Protein AF-A0A953TYD4-F1 (afdb_monomer)

Foldseek 3Di:
DDFDDFPQEDLVQFAALLVLLLLLVVQADADPQAHSLLLSLLLCQPHNRGQAWDPDDPAIQGGSNRNRLQDPVCQVVQVVVQAGSPPPPPPDPGHHDDRCVRSVDNSNRSNSLNSLLVCCCPVVVDGSLRSVCVSQVHDPSSQLVVLSVVLSVQCVVCLLVLPLVSNLVSSQSSNPRGPTDDDPDCVRRVVSSCRHRNSDPVSSVSSD

Secondary structure (DSSP, 8-state):
------TT--GGGB--HHHHHHHHHHH----SSS-HHHHHHHHHHHHSSB--B---TTTTEETTTTEETT-GGGHHHHHHTT-B--TT-TT-SSPBP-HHHHHT-HHHHHHHHHHHHHIIIIIS---HHHHHHHHHTSGGGGGGHHHHHHHHHHHHHHTTS--HHHHHHHHHHHHTTSSS-----TTTSHHHHHHHS---HHHHGGG-

Sequence (208 aa):
MVYPKPYLWEENKALSFFEIYRKICGHYSVNPFISREMIALIFFEETGFSNVRQNRGTGPAVGFGQMEIYNHDKIPFFEWLGFNSNRWDRKSPLRLITPEQITNDNDLSVKITCKYFDWLLGVKGKSTMGALEAQTGGGANRTIIPCWLNAERELKSVIRSGDRMKLIRALNMARSGGPHPNPIKYEWYQAYWEFTVPNNPQAWRIAA

Solvent-accessible surface area (backbone atoms only — not comparable to full-atom values): 11508 Å² total; per-residue (Å²): 134,86,68,65,71,62,76,73,47,39,78,96,43,42,49,31,53,56,57,49,50,49,49,42,63,75,52,37,76,92,44,99,68,61,51,69,59,44,54,50,39,46,16,41,56,66,9,63,32,8,33,38,73,44,95,63,77,96,29,53,20,29,15,26,61,47,44,44,56,50,35,77,90,41,31,69,55,32,46,73,73,63,25,29,28,55,93,80,58,87,79,59,91,42,58,74,67,50,69,66,62,32,47,74,27,71,65,56,24,50,35,52,54,39,47,47,52,51,40,32,43,73,73,66,64,38,51,55,65,56,41,53,28,63,72,55,71,30,81,82,50,45,63,22,52,65,26,37,59,54,16,31,58,45,34,70,70,26,59,68,62,80,45,61,68,56,39,55,49,22,55,41,38,28,33,73,50,45,97,60,89,68,69,83,47,61,92,59,25,45,71,59,44,50,56,36,58,53,97,43,78,73,56,45,58,73,64,106

pLDDT: mean 88.48, std 11.11, range [45.34, 98.31]

Mean predicted aligned error: 4.97 Å

Radius of gyration: 16.66 Å; Cα contacts (8 Å, |Δi|>4): 316; chains: 1; bounding box: 50×34×51 Å

Structure (mmCIF, N/CA/C/O backbone):
data_AF-A0A953TYD4-F1
#
_entry.id   AF-A0A953TYD4-F1
#
loop_
_atom_site.group_PDB
_atom_site.id
_atom_site.type_symbol
_atom_site.label_atom_id
_atom_site.label_alt_id
_atom_site.label_comp_id
_atom_site.label_asym_id
_atom_site.label_entity_id
_atom_site.label_seq_id
_atom_site.pdbx_PDB_ins_code
_atom_site.Cartn_x
_atom_site.Cartn_y
_atom_site.Cartn_z
_atom_site.occupancy
_atom_site.B_iso_or_equiv
_atom_site.auth_seq_id
_atom_site.auth_comp_id
_atom_site.auth_asym_id
_atom_site.auth_atom_id
_atom_site.pdbx_PDB_model_num
ATOM 1 N N . MET A 1 1 ? -30.774 4.777 6.644 1.00 47.38 1 MET A N 1
ATOM 2 C CA . MET A 1 1 ? -29.883 5.925 6.919 1.00 47.38 1 MET A CA 1
ATOM 3 C C . MET A 1 1 ? -28.656 5.741 6.035 1.00 47.38 1 MET A C 1
ATOM 5 O O . MET A 1 1 ? -28.087 4.659 6.074 1.00 47.38 1 MET A O 1
ATOM 9 N N . VAL A 1 2 ? -28.325 6.693 5.157 1.00 55.16 2 VAL A N 1
ATOM 10 C CA . VAL A 1 2 ? -27.144 6.582 4.280 1.00 55.16 2 VAL A CA 1
ATOM 11 C C . VAL A 1 2 ? -25.964 7.175 5.040 1.00 55.16 2 VAL A C 1
ATOM 13 O O . VAL A 1 2 ? -25.922 8.383 5.250 1.00 55.16 2 VAL A O 1
ATOM 16 N N . TYR A 1 3 ? -25.048 6.331 5.510 1.00 57.16 3 TYR A N 1
ATOM 17 C CA . TYR A 1 3 ? -23.816 6.810 6.132 1.00 57.16 3 TYR A CA 1
ATOM 18 C C . TYR A 1 3 ? -22.903 7.425 5.056 1.00 57.16 3 TYR A C 1
ATOM 20 O O . TYR A 1 3 ? -22.825 6.874 3.951 1.00 57.16 3 TYR A O 1
ATOM 28 N N . PRO A 1 4 ? -22.219 8.551 5.335 1.00 71.94 4 PRO A N 1
ATOM 29 C CA . PRO A 1 4 ? -21.216 9.091 4.425 1.00 71.94 4 PRO A CA 1
ATOM 30 C C . PRO A 1 4 ? -20.115 8.049 4.171 1.00 71.94 4 PRO A C 1
ATOM 32 O O . PRO A 1 4 ? -19.812 7.223 5.032 1.00 71.94 4 PRO A O 1
ATOM 35 N N . LYS A 1 5 ? -19.516 8.083 2.977 1.00 74.00 5 LYS A N 1
ATOM 36 C CA . LYS A 1 5 ? -18.378 7.231 2.600 1.00 74.00 5 LYS A CA 1
ATOM 37 C C . LYS A 1 5 ? -17.097 8.068 2.559 1.00 74.00 5 LYS A C 1
ATOM 39 O O . LYS A 1 5 ? -17.166 9.217 2.112 1.00 74.00 5 LYS A O 1
ATOM 44 N N . PRO A 1 6 ? -15.949 7.548 3.029 1.00 79.56 6 PRO A N 1
ATOM 45 C CA . PRO A 1 6 ? -14.682 8.261 2.912 1.00 79.56 6 PRO A CA 1
ATOM 46 C C . PRO A 1 6 ? -14.298 8.530 1.453 1.00 79.56 6 PRO A C 1
ATOM 48 O O . PRO A 1 6 ? -14.768 7.855 0.536 1.00 79.56 6 PRO A O 1
ATOM 51 N N . TYR A 1 7 ? -13.417 9.511 1.244 1.00 74.50 7 TYR A N 1
ATOM 52 C CA . TYR A 1 7 ? -12.873 9.835 -0.077 1.00 74.50 7 TYR A CA 1
ATOM 53 C C . TYR A 1 7 ? -12.307 8.579 -0.765 1.00 74.50 7 TYR A C 1
ATOM 55 O O . TYR A 1 7 ? -11.505 7.870 -0.163 1.00 74.50 7 TYR A O 1
ATOM 63 N N . LEU A 1 8 ? -12.742 8.329 -2.009 1.00 79.25 8 LEU A N 1
ATOM 64 C CA . LEU A 1 8 ? -12.377 7.184 -2.867 1.00 79.25 8 LEU A CA 1
ATOM 65 C C . LEU A 1 8 ? -12.739 5.786 -2.350 1.00 79.25 8 LEU A C 1
ATOM 67 O O . LEU A 1 8 ? -12.380 4.799 -2.990 1.00 79.25 8 LEU A O 1
ATOM 71 N N . TRP A 1 9 ? -13.461 5.677 -1.234 1.00 88.12 9 TRP A N 1
ATOM 72 C CA . TRP A 1 9 ? -13.805 4.370 -0.698 1.00 88.12 9 TRP A CA 1
ATOM 73 C C . TRP A 1 9 ? -14.997 3.740 -1.429 1.00 88.12 9 TRP A C 1
ATOM 75 O O . TRP A 1 9 ? -16.103 4.293 -1.453 1.00 88.12 9 TRP A O 1
ATOM 85 N N . GLU A 1 10 ? -14.782 2.542 -1.968 1.00 89.75 10 GLU A N 1
ATOM 86 C CA . GLU A 1 10 ? -15.775 1.746 -2.686 1.00 89.75 10 GLU A CA 1
ATOM 87 C C . GLU A 1 10 ? -15.851 0.343 -2.078 1.00 89.75 10 GLU A C 1
ATOM 89 O O . GLU A 1 10 ? -14.964 -0.481 -2.270 1.00 89.75 10 GLU A O 1
ATOM 94 N N . GLU A 1 11 ? -16.934 0.059 -1.354 1.00 89.94 11 GLU A N 1
ATOM 95 C CA . GLU A 1 11 ? -17.130 -1.188 -0.598 1.00 89.94 11 GLU A CA 1
ATOM 96 C C . GLU A 1 11 ? -16.892 -2.467 -1.420 1.00 89.94 11 GLU A C 1
ATOM 98 O O . GLU A 1 11 ? -16.213 -3.381 -0.969 1.00 89.94 11 GLU A O 1
ATOM 103 N N . ASN A 1 12 ? -17.380 -2.518 -2.662 1.00 92.12 12 ASN A N 1
ATOM 104 C CA . ASN A 1 12 ? -17.213 -3.658 -3.575 1.00 92.12 12 ASN A CA 1
ATOM 105 C C . ASN A 1 12 ? -15.795 -3.792 -4.163 1.00 92.12 12 ASN A C 1
ATOM 107 O O . ASN A 1 12 ? -15.505 -4.765 -4.860 1.00 92.12 12 ASN A O 1
ATOM 111 N N . LYS A 1 13 ? -14.930 -2.807 -3.926 1.00 94.06 13 LYS A N 1
ATOM 112 C CA . LYS A 1 13 ? -13.513 -2.789 -4.303 1.00 94.06 13 LYS A CA 1
ATOM 113 C C . LYS A 1 13 ? -12.598 -2.769 -3.079 1.00 94.06 13 LYS A C 1
ATOM 115 O O . LYS A 1 13 ? -11.377 -2.736 -3.240 1.00 94.06 13 LYS A O 1
ATOM 120 N N . ALA A 1 14 ? -13.162 -2.779 -1.874 1.00 95.31 14 ALA A N 1
ATOM 121 C CA . ALA A 1 14 ? -12.420 -2.650 -0.639 1.00 95.31 14 ALA A CA 1
ATOM 122 C C . ALA A 1 14 ? -12.044 -4.003 -0.034 1.00 95.31 14 ALA A C 1
ATOM 124 O O . ALA A 1 14 ? -12.675 -5.028 -0.285 1.00 95.31 14 ALA A O 1
ATOM 125 N N . LEU A 1 15 ? -11.007 -3.981 0.796 1.00 96.44 15 LEU A N 1
ATOM 126 C CA . LEU A 1 15 ? -10.641 -5.075 1.688 1.00 96.44 15 LEU A CA 1
ATOM 127 C C . LEU A 1 15 ? -10.576 -4.554 3.121 1.00 96.44 15 LEU A C 1
ATOM 129 O O . LEU A 1 15 ? -10.270 -3.383 3.352 1.00 96.44 15 LEU A O 1
ATOM 133 N N . SER A 1 16 ? -10.829 -5.424 4.096 1.00 95.75 16 SER A N 1
ATOM 134 C CA . SER A 1 16 ? -10.590 -5.073 5.495 1.00 95.75 16 SER A CA 1
ATOM 135 C C . SER A 1 16 ? -9.092 -4.885 5.766 1.00 95.75 16 SER A C 1
ATOM 137 O O . SER A 1 16 ? -8.228 -5.435 5.074 1.00 95.75 16 SER A O 1
ATOM 139 N N . PHE A 1 17 ? -8.769 -4.165 6.842 1.00 95.50 17 PHE A N 1
ATOM 140 C CA . PHE A 1 17 ? -7.400 -3.980 7.324 1.00 95.50 17 PHE A CA 1
ATOM 141 C C . PHE A 1 17 ? -6.647 -5.314 7.453 1.00 95.50 17 PHE A C 1
ATOM 143 O O . PHE A 1 17 ? -5.495 -5.424 7.040 1.00 95.50 17 PHE A O 1
ATOM 150 N N . PHE A 1 18 ? -7.297 -6.351 7.991 1.00 94.25 18 PHE A N 1
ATOM 151 C CA . PHE A 1 18 ? -6.658 -7.649 8.225 1.00 94.25 18 PHE A CA 1
ATOM 152 C C . PHE A 1 18 ? -6.380 -8.419 6.932 1.00 94.25 18 PHE A C 1
ATOM 154 O O . PHE A 1 18 ? -5.361 -9.104 6.832 1.00 94.25 18 PHE A O 1
ATOM 161 N N . GLU A 1 19 ? -7.256 -8.310 5.933 1.00 95.44 19 GLU A N 1
ATOM 162 C CA . GLU A 1 19 ? -7.029 -8.905 4.613 1.00 95.44 19 GLU A CA 1
ATOM 163 C C . GLU A 1 19 ? -5.876 -8.212 3.889 1.00 95.44 19 GLU A C 1
ATOM 165 O O . GLU A 1 19 ? -4.994 -8.889 3.359 1.00 95.44 19 GLU A O 1
ATOM 170 N N . ILE A 1 20 ? -5.840 -6.877 3.936 1.00 96.50 20 ILE A N 1
ATOM 171 C CA . ILE A 1 20 ? -4.732 -6.075 3.412 1.00 96.50 20 ILE A CA 1
ATOM 172 C C . ILE A 1 20 ? -3.419 -6.462 4.082 1.00 96.50 20 ILE A C 1
ATOM 174 O O . ILE A 1 20 ? -2.452 -6.798 3.399 1.00 96.50 20 ILE A O 1
ATOM 178 N N . TYR A 1 21 ? -3.385 -6.464 5.414 1.00 95.31 21 TYR A N 1
ATOM 179 C CA . TYR A 1 21 ? -2.170 -6.751 6.165 1.00 95.31 21 TYR A CA 1
ATOM 180 C C . TYR A 1 21 ? -1.654 -8.169 5.877 1.00 95.31 21 TYR A C 1
ATOM 182 O O . TYR A 1 21 ? -0.459 -8.358 5.651 1.00 95.31 21 TYR A O 1
ATOM 190 N N . ARG A 1 22 ? -2.551 -9.160 5.750 1.00 93.75 22 ARG A N 1
ATOM 191 C CA . ARG A 1 22 ? -2.187 -10.522 5.324 1.00 93.75 22 ARG A CA 1
ATOM 192 C C . ARG A 1 22 ? -1.551 -10.546 3.934 1.00 93.75 22 ARG A C 1
ATOM 194 O O . ARG A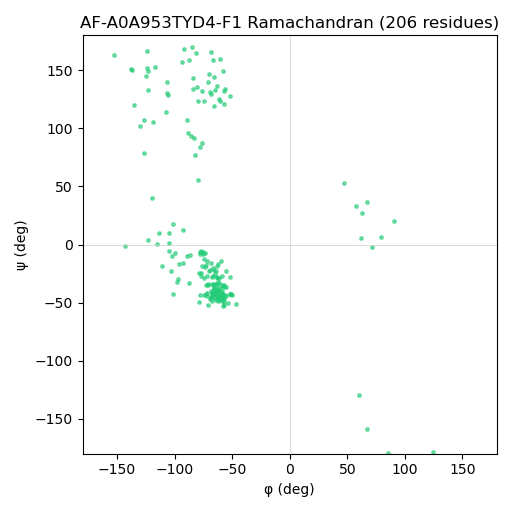 1 22 ? -0.534 -11.211 3.748 1.00 93.75 22 ARG A O 1
ATOM 201 N N . LYS A 1 23 ? -2.131 -9.838 2.961 1.00 96.31 23 LYS A N 1
ATOM 202 C CA . LYS A 1 23 ? -1.584 -9.761 1.596 1.00 96.31 23 LYS A CA 1
ATOM 203 C C . LYS A 1 23 ? -0.216 -9.077 1.580 1.00 96.31 23 LYS A C 1
ATOM 205 O O . LYS A 1 23 ? 0.702 -9.573 0.930 1.00 96.31 23 LYS A O 1
ATOM 210 N N . ILE A 1 24 ? -0.040 -8.008 2.361 1.00 96.69 24 ILE A N 1
ATOM 211 C CA . ILE A 1 24 ? 1.263 -7.350 2.539 1.00 96.69 24 ILE A CA 1
ATOM 212 C C . ILE A 1 24 ? 2.286 -8.350 3.094 1.00 96.69 24 ILE A C 1
ATOM 214 O O . ILE A 1 24 ? 3.381 -8.457 2.548 1.00 96.69 24 ILE A O 1
ATOM 218 N N . CYS A 1 25 ? 1.934 -9.137 4.118 1.00 93.19 25 CYS A N 1
ATOM 219 C CA . CYS A 1 25 ? 2.815 -10.179 4.655 1.00 93.19 25 CYS A CA 1
ATOM 220 C C . CYS A 1 25 ? 3.256 -11.206 3.598 1.00 93.19 25 CYS A C 1
ATOM 222 O O . CYS A 1 25 ? 4.390 -11.675 3.663 1.00 93.19 25 CYS A O 1
ATOM 224 N N . GLY A 1 26 ? 2.387 -11.542 2.638 1.00 93.44 26 GLY A N 1
ATOM 225 C CA . GLY A 1 26 ? 2.689 -12.486 1.558 1.00 93.44 26 GLY A CA 1
ATOM 226 C C . GLY A 1 26 ? 3.559 -11.916 0.431 1.00 93.44 26 GLY A C 1
ATOM 227 O O . GLY A 1 26 ? 4.285 -12.6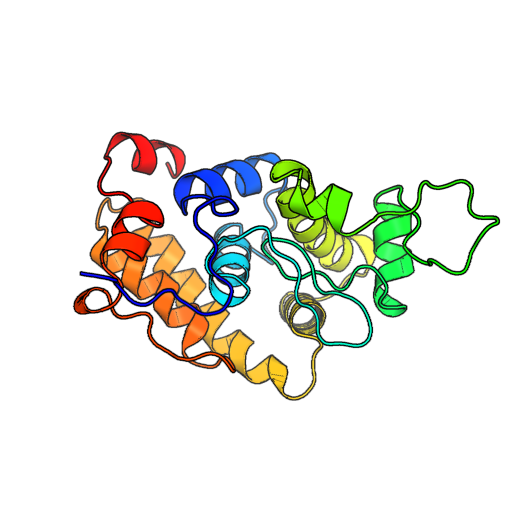66 -0.218 1.00 93.44 26 GLY A O 1
ATOM 228 N N . HIS A 1 27 ? 3.514 -10.602 0.189 1.00 94.69 27 HIS A N 1
ATOM 229 C CA . HIS A 1 27 ? 4.247 -9.966 -0.915 1.00 94.69 27 HIS A CA 1
ATOM 230 C C . HIS A 1 27 ? 5.512 -9.222 -0.496 1.00 94.69 27 HIS A C 1
ATOM 232 O O . HIS A 1 27 ? 6.403 -9.024 -1.330 1.00 94.69 27 HIS A O 1
ATOM 238 N N . TYR A 1 28 ? 5.591 -8.811 0.767 1.00 91.56 28 TYR A N 1
ATOM 239 C CA . TYR A 1 28 ? 6.650 -7.953 1.265 1.00 91.56 28 TYR A CA 1
ATOM 240 C C . TYR A 1 28 ? 7.624 -8.714 2.163 1.00 91.56 28 TYR A C 1
ATOM 242 O O . TYR A 1 28 ? 7.289 -9.172 3.268 1.00 91.56 28 TYR A O 1
ATOM 250 N N . SER A 1 29 ? 8.857 -8.823 1.666 1.00 78.56 29 SER A N 1
ATOM 251 C CA . SER A 1 29 ? 10.020 -9.249 2.437 1.00 78.56 29 SER A CA 1
ATOM 252 C C . SER A 1 29 ? 10.173 -8.332 3.643 1.00 78.56 29 SER A C 1
ATOM 254 O O . SER A 1 29 ? 10.080 -7.114 3.515 1.00 78.56 29 SER A O 1
ATOM 256 N N . VAL A 1 30 ? 10.396 -8.903 4.829 1.00 72.12 30 VAL A N 1
ATOM 257 C CA . VAL A 1 30 ? 10.678 -8.088 6.017 1.00 72.12 30 VAL A CA 1
ATOM 258 C C . VAL A 1 30 ? 11.894 -7.215 5.714 1.00 72.12 30 VAL A C 1
ATOM 260 O O . VAL A 1 30 ? 12.965 -7.730 5.401 1.00 72.12 30 VAL A O 1
ATOM 263 N N . ASN A 1 31 ? 11.710 -5.901 5.795 1.00 78.38 31 ASN A N 1
ATOM 264 C CA . ASN A 1 31 ? 12.742 -4.910 5.542 1.00 78.38 31 ASN A CA 1
ATOM 265 C C . ASN A 1 31 ? 12.882 -4.018 6.788 1.00 78.38 31 ASN A C 1
ATOM 267 O O . ASN A 1 31 ? 11.862 -3.573 7.321 1.00 78.38 31 ASN A O 1
ATOM 271 N N . PRO A 1 32 ? 14.107 -3.751 7.279 1.00 79.81 32 PRO A N 1
ATOM 272 C CA . PRO A 1 32 ? 14.302 -2.936 8.479 1.00 79.81 32 PRO A CA 1
ATOM 273 C C . PRO A 1 32 ? 13.937 -1.453 8.287 1.00 79.81 32 PRO A C 1
ATOM 275 O O . PRO A 1 32 ? 13.775 -0.742 9.274 1.00 79.81 32 PRO A O 1
ATOM 278 N N . PHE A 1 33 ? 13.807 -0.978 7.046 1.00 87.75 33 PHE A N 1
ATOM 279 C CA . PHE A 1 33 ? 13.666 0.443 6.719 1.00 87.75 33 PHE A CA 1
ATOM 280 C C . PHE A 1 33 ? 12.226 0.899 6.486 1.00 87.75 33 PHE A C 1
ATOM 282 O O . PHE A 1 33 ? 11.908 2.048 6.783 1.00 87.75 33 PHE A O 1
ATOM 289 N N . ILE A 1 34 ? 11.370 0.028 5.948 1.00 94.31 34 ILE A N 1
ATOM 290 C CA . ILE A 1 34 ? 9.937 0.272 5.735 1.00 94.31 34 ILE A CA 1
ATOM 291 C C . ILE A 1 34 ? 9.205 -0.974 6.206 1.00 94.31 34 ILE A C 1
ATOM 293 O O . ILE A 1 34 ? 9.458 -2.057 5.683 1.00 94.31 34 ILE A O 1
ATOM 297 N N . SER A 1 35 ? 8.318 -0.827 7.188 1.00 95.25 35 SER A N 1
ATOM 298 C CA . SER A 1 35 ? 7.560 -1.946 7.746 1.00 95.25 35 SER A CA 1
ATOM 299 C C . SER A 1 35 ? 6.296 -2.268 6.949 1.00 95.25 35 SER A C 1
ATOM 301 O O . SER A 1 35 ? 5.843 -1.507 6.093 1.00 95.25 35 SER A O 1
ATOM 303 N N . ARG A 1 36 ? 5.674 -3.401 7.280 1.00 95.44 36 ARG A N 1
ATOM 304 C CA . ARG A 1 36 ? 4.367 -3.790 6.736 1.00 95.44 36 ARG A CA 1
ATOM 305 C C . ARG A 1 36 ? 3.263 -2.853 7.218 1.00 95.44 36 ARG A C 1
ATOM 307 O O . ARG A 1 36 ? 2.351 -2.538 6.461 1.00 95.44 36 ARG A O 1
ATOM 314 N N . GLU A 1 37 ? 3.372 -2.376 8.455 1.00 95.94 37 GLU A N 1
ATOM 315 C CA . GLU A 1 37 ? 2.471 -1.388 9.043 1.00 95.94 37 GLU A CA 1
ATOM 316 C C . GLU A 1 37 ? 2.514 -0.070 8.276 1.00 95.94 37 GLU A C 1
ATOM 318 O O . GLU A 1 37 ? 1.463 0.494 7.988 1.00 95.94 37 GLU A O 1
ATOM 323 N N . MET A 1 38 ? 3.707 0.385 7.881 1.00 97.06 38 MET A N 1
ATOM 324 C CA . MET A 1 38 ? 3.863 1.580 7.051 1.00 97.06 38 MET A CA 1
ATOM 325 C C . MET A 1 38 ? 3.108 1.437 5.722 1.00 97.06 38 MET A C 1
ATOM 327 O O . MET A 1 38 ? 2.342 2.322 5.350 1.00 97.06 38 MET A O 1
ATOM 331 N N . ILE A 1 39 ? 3.250 0.299 5.034 1.00 97.25 39 ILE A N 1
ATOM 332 C CA . ILE A 1 39 ? 2.537 0.041 3.770 1.00 97.25 39 ILE A CA 1
ATOM 333 C C . ILE A 1 39 ? 1.016 0.019 3.988 1.00 97.25 39 ILE A C 1
ATOM 335 O O . ILE A 1 39 ? 0.272 0.601 3.200 1.00 97.25 39 ILE A O 1
ATOM 339 N N . ALA A 1 40 ? 0.540 -0.602 5.072 1.00 97.00 40 ALA A N 1
ATOM 340 C CA . ALA A 1 40 ? -0.884 -0.606 5.406 1.00 97.00 40 ALA A CA 1
ATOM 341 C C . ALA A 1 40 ? -1.419 0.813 5.679 1.00 97.00 40 ALA A C 1
ATOM 343 O O . ALA A 1 40 ? -2.518 1.150 5.245 1.00 97.00 40 ALA A O 1
ATOM 344 N N . LEU A 1 41 ? -0.645 1.666 6.356 1.00 96.12 41 LEU A N 1
ATOM 345 C CA . LEU A 1 41 ? -1.024 3.061 6.599 1.00 96.12 41 LEU A CA 1
ATOM 346 C C . LEU A 1 41 ? -1.094 3.871 5.305 1.00 96.12 41 LEU A C 1
ATOM 348 O O . LEU A 1 41 ? -2.026 4.653 5.146 1.00 96.12 41 LEU A O 1
ATOM 352 N N . ILE A 1 42 ? -0.171 3.638 4.371 1.00 95.31 42 ILE A N 1
ATOM 353 C CA . ILE A 1 42 ? -0.208 4.261 3.043 1.00 95.31 42 ILE A CA 1
ATOM 354 C C . ILE A 1 42 ? -1.487 3.851 2.306 1.00 95.31 42 ILE A C 1
ATOM 356 O O . ILE A 1 42 ? -2.220 4.711 1.839 1.00 95.31 42 ILE A O 1
ATOM 360 N N . PHE A 1 43 ? -1.839 2.562 2.271 1.00 95.94 43 PHE A N 1
ATOM 361 C CA . PHE A 1 43 ? -3.090 2.127 1.630 1.00 95.94 43 PHE A CA 1
ATOM 362 C C . PHE A 1 43 ? -4.345 2.736 2.267 1.00 95.94 43 PHE A C 1
ATOM 364 O O . PHE A 1 43 ? -5.314 3.063 1.575 1.00 95.94 43 PHE A O 1
ATOM 371 N N . PHE A 1 44 ? -4.343 2.888 3.591 1.00 94.62 44 PHE A N 1
ATOM 372 C CA . PHE A 1 44 ? -5.430 3.546 4.305 1.00 94.62 44 PHE A CA 1
ATOM 373 C C . PHE A 1 44 ? -5.531 5.039 3.965 1.00 94.62 44 PHE A C 1
ATOM 375 O O . PHE A 1 44 ? -6.631 5.580 3.829 1.00 94.62 44 PHE A O 1
ATOM 382 N N . GLU A 1 45 ? -4.396 5.719 3.852 1.00 91.62 45 GLU A N 1
ATOM 383 C CA . GLU A 1 45 ? -4.333 7.141 3.530 1.00 91.62 45 GLU A CA 1
ATOM 384 C C . GLU A 1 45 ? -4.799 7.410 2.095 1.00 91.62 45 GLU A C 1
ATOM 386 O O . GLU A 1 45 ? -5.726 8.199 1.896 1.00 91.62 45 GLU A O 1
ATOM 391 N N . GLU A 1 46 ? -4.280 6.640 1.145 1.00 90.31 46 GLU A N 1
ATOM 392 C CA . GLU A 1 46 ? -4.521 6.810 -0.286 1.00 90.31 46 GLU A CA 1
ATOM 393 C C . GLU A 1 46 ? -5.969 6.484 -0.698 1.00 90.31 46 GLU A C 1
ATOM 395 O O . GLU A 1 46 ? -6.561 7.161 -1.542 1.00 90.31 46 GLU A O 1
ATOM 400 N N . THR A 1 47 ? -6.565 5.427 -0.125 1.00 91.62 47 THR A N 1
ATOM 401 C CA . THR A 1 47 ? -7.854 4.887 -0.619 1.00 91.62 47 THR A CA 1
ATOM 402 C C . THR A 1 47 ? -8.815 4.384 0.454 1.00 91.62 47 THR A C 1
ATOM 404 O O . THR A 1 47 ? -9.889 3.874 0.125 1.00 91.62 47 THR A O 1
ATOM 407 N N . GLY A 1 48 ? -8.441 4.439 1.736 1.00 92.25 48 GLY A N 1
ATOM 408 C CA . GLY A 1 48 ? -9.199 3.751 2.786 1.00 92.25 48 GLY A CA 1
ATOM 409 C C . GLY A 1 48 ? -9.310 2.243 2.528 1.00 92.25 48 GLY A C 1
ATOM 410 O O . GLY A 1 48 ? -10.340 1.650 2.833 1.00 92.25 48 GLY A O 1
ATOM 411 N N . PHE A 1 49 ? -8.281 1.638 1.921 1.00 95.38 49 PHE A N 1
ATOM 412 C CA . PHE A 1 49 ? -8.254 0.236 1.482 1.00 95.38 49 PHE A CA 1
ATOM 413 C C . PHE A 1 49 ? -9.200 -0.123 0.328 1.00 95.38 49 PHE A C 1
ATOM 415 O O . PHE A 1 49 ? -9.726 -1.233 0.302 1.00 95.38 49 PHE A O 1
ATOM 422 N N . SER A 1 50 ? -9.392 0.767 -0.650 1.00 95.31 50 SER A N 1
ATOM 423 C CA . SER A 1 50 ? -10.143 0.465 -1.882 1.00 95.31 50 SER A CA 1
ATOM 424 C C . SER A 1 50 ? -9.228 0.309 -3.097 1.00 95.31 50 SER A C 1
ATOM 426 O O . SER A 1 50 ? -8.396 1.166 -3.384 1.00 95.31 50 SER A O 1
ATOM 428 N N . ASN A 1 51 ? -9.395 -0.776 -3.856 1.00 96.44 51 ASN A N 1
ATOM 429 C CA . ASN A 1 51 ? -8.657 -1.019 -5.094 1.00 96.44 51 ASN A CA 1
ATOM 430 C C . ASN A 1 51 ? -9.301 -0.263 -6.265 1.00 96.44 51 ASN A C 1
ATOM 432 O O . ASN A 1 51 ? -10.037 -0.830 -7.077 1.00 96.44 51 ASN A O 1
ATOM 436 N N . VAL A 1 52 ? -9.054 1.043 -6.318 1.00 94.12 52 VAL A N 1
ATOM 437 C CA . VAL A 1 52 ? -9.731 1.966 -7.238 1.00 94.12 52 VAL A CA 1
ATOM 438 C C . VAL A 1 52 ? -8.747 2.744 -8.102 1.00 94.12 52 VAL A C 1
ATOM 440 O O . VAL A 1 52 ? -7.540 2.778 -7.859 1.00 94.12 52 VAL A O 1
ATOM 443 N N . ARG A 1 53 ? -9.280 3.386 -9.138 1.00 91.56 53 ARG A N 1
ATOM 444 C CA . ARG A 1 53 ? -8.547 4.274 -10.038 1.00 91.56 53 ARG A CA 1
ATOM 445 C C . ARG A 1 53 ? -8.919 5.724 -9.748 1.00 91.56 53 ARG A C 1
ATOM 447 O O . ARG A 1 53 ? -10.095 6.074 -9.797 1.00 91.56 53 ARG A O 1
ATOM 454 N N . GLN A 1 54 ? -7.925 6.586 -9.559 1.00 83.88 54 GLN A N 1
ATOM 455 C CA . GLN A 1 54 ? -8.115 8.030 -9.629 1.00 83.88 54 GLN A CA 1
ATOM 456 C C . GLN A 1 54 ? -8.115 8.501 -11.090 1.00 83.88 54 GLN A C 1
ATOM 458 O O . GLN A 1 54 ? -7.278 8.120 -11.911 1.00 83.88 54 GLN A O 1
ATOM 463 N N . ASN A 1 55 ? -9.071 9.370 -11.421 1.00 66.94 55 ASN A N 1
ATOM 464 C CA . ASN A 1 55 ? -9.248 9.916 -12.770 1.00 66.94 55 ASN A CA 1
ATOM 465 C C . ASN A 1 55 ? -8.512 11.256 -13.001 1.00 66.94 55 ASN A C 1
ATOM 467 O O . ASN A 1 55 ? -8.785 11.929 -13.991 1.00 66.94 55 ASN A O 1
ATOM 471 N N . ARG A 1 56 ? -7.602 11.675 -12.108 1.00 57.47 56 ARG A N 1
ATOM 472 C CA . ARG A 1 56 ? -6.852 12.948 -12.186 1.00 57.47 56 ARG A CA 1
ATOM 473 C C . ARG A 1 56 ? -5.335 12.683 -12.131 1.00 57.47 56 ARG A C 1
ATOM 475 O O . ARG A 1 56 ? -4.937 11.771 -11.421 1.00 57.47 56 ARG A O 1
ATOM 482 N N . GLY A 1 57 ? -4.516 13.471 -12.848 1.00 55.03 57 GLY A N 1
ATOM 483 C CA . GLY A 1 57 ? -3.036 13.388 -12.832 1.00 55.03 57 GLY A CA 1
ATOM 484 C C . GLY A 1 57 ? -2.367 13.179 -14.206 1.00 55.03 57 GLY A C 1
ATOM 485 O O . GLY A 1 57 ? -3.046 13.121 -15.232 1.00 55.03 57 GLY A O 1
ATOM 486 N N . THR A 1 58 ? -1.028 13.073 -14.230 1.00 49.91 58 THR A N 1
ATOM 487 C CA . THR A 1 58 ? -0.193 12.808 -15.435 1.00 49.91 58 THR A CA 1
ATOM 488 C C . THR A 1 58 ? -0.307 11.359 -15.938 1.00 49.91 58 THR A C 1
ATOM 490 O O . THR A 1 58 ? -0.040 11.069 -17.105 1.00 49.91 58 THR A O 1
ATOM 493 N N . GLY A 1 59 ? -0.805 10.462 -15.087 1.00 59.72 59 GLY A N 1
ATOM 494 C CA . GLY A 1 59 ? -1.348 9.143 -15.403 1.00 59.72 59 GLY A CA 1
ATOM 495 C C . GLY A 1 59 ? -2.379 8.754 -14.336 1.00 59.72 59 GLY A C 1
ATOM 496 O O . GLY A 1 59 ? -2.405 9.382 -13.279 1.00 59.72 59 GLY A O 1
ATOM 497 N N . PRO A 1 60 ? -3.256 7.763 -14.578 1.00 77.81 60 PRO A N 1
ATOM 498 C CA . PRO A 1 60 ? -4.170 7.321 -13.536 1.00 77.81 60 PRO A CA 1
ATOM 499 C C . PRO A 1 60 ? -3.362 6.684 -12.402 1.00 77.81 60 PRO A C 1
ATOM 501 O O . PRO A 1 60 ? -2.665 5.690 -12.620 1.00 77.81 60 PRO A O 1
ATOM 504 N N . ALA A 1 61 ? -3.459 7.257 -11.207 1.00 89.56 61 ALA A N 1
ATOM 505 C CA . ALA A 1 61 ? -3.067 6.572 -9.989 1.00 89.56 61 ALA A CA 1
ATOM 506 C C . ALA A 1 61 ? -4.069 5.435 -9.726 1.00 89.56 61 ALA A C 1
ATOM 508 O O . ALA A 1 61 ? -5.283 5.614 -9.868 1.00 89.56 61 ALA A O 1
ATOM 509 N N . VAL A 1 62 ? -3.569 4.228 -9.459 1.00 94.00 62 VAL A N 1
ATOM 510 C CA . VAL A 1 62 ? -4.402 3.020 -9.377 1.00 94.00 62 VAL A CA 1
ATOM 511 C C . VAL A 1 62 ? -4.021 2.137 -8.202 1.00 94.00 62 VAL A C 1
ATOM 513 O O . VAL A 1 62 ? -2.858 2.052 -7.805 1.00 94.00 62 VAL A O 1
ATOM 516 N N . GLY A 1 63 ? -5.013 1.418 -7.692 1.00 95.75 63 GLY A N 1
ATOM 517 C CA . GLY A 1 63 ? -4.822 0.433 -6.645 1.00 95.75 63 GLY A CA 1
ATOM 518 C C . GLY A 1 63 ? -4.833 1.002 -5.238 1.00 95.75 63 GLY A C 1
ATOM 519 O O . GLY A 1 63 ? -4.993 2.204 -5.035 1.00 95.75 63 GLY A O 1
ATOM 520 N N . PHE A 1 64 ? -4.638 0.122 -4.256 1.00 96.38 64 PHE A N 1
ATOM 521 C CA . PHE A 1 64 ? -4.680 0.497 -2.841 1.00 96.38 64 PHE A CA 1
ATOM 522 C C . PHE A 1 64 ? -3.685 1.608 -2.487 1.00 96.38 64 PHE A C 1
ATOM 524 O O . PHE A 1 64 ? -4.009 2.470 -1.678 1.00 96.38 64 PHE A O 1
ATOM 531 N N . GLY A 1 65 ? -2.497 1.594 -3.103 1.00 95.06 65 GLY A N 1
ATOM 532 C CA . GLY A 1 65 ? -1.440 2.589 -2.898 1.00 95.06 65 GLY A CA 1
ATOM 533 C C . GLY A 1 65 ? -1.328 3.648 -3.993 1.00 95.06 65 GLY A C 1
ATOM 534 O O . GLY A 1 65 ? -0.258 4.235 -4.114 1.00 95.06 65 GLY A O 1
ATOM 535 N N . GLN A 1 66 ? -2.364 3.818 -4.828 1.00 93.62 66 GLN A N 1
ATOM 536 C CA . GLN A 1 66 ? -2.467 4.888 -5.835 1.00 93.62 66 GLN A CA 1
ATOM 537 C C . GLN A 1 66 ? -1.199 5.068 -6.687 1.00 93.62 66 GLN A C 1
ATOM 539 O O . GLN A 1 66 ? -0.645 6.152 -6.851 1.00 93.62 66 GLN A O 1
ATOM 544 N N . MET A 1 67 ? -0.735 3.968 -7.280 1.00 93.69 67 MET A N 1
ATOM 545 C CA . MET A 1 67 ? 0.470 3.966 -8.101 1.00 93.69 67 MET A CA 1
ATOM 546 C C . MET A 1 67 ? 0.204 4.615 -9.464 1.00 93.69 67 MET A C 1
ATOM 548 O O . MET A 1 67 ? -0.650 4.151 -10.216 1.00 93.69 67 MET A O 1
ATOM 552 N N . GLU A 1 68 ? 0.962 5.649 -9.825 1.00 91.69 68 GLU A N 1
ATOM 553 C CA . GLU A 1 68 ? 0.885 6.278 -11.152 1.00 91.69 68 GLU A CA 1
ATOM 554 C C . GLU A 1 68 ? 1.581 5.418 -12.219 1.00 91.69 68 GLU A C 1
ATOM 556 O O . GLU A 1 68 ? 2.760 5.597 -12.530 1.00 91.69 68 GLU A O 1
ATOM 561 N N . ILE A 1 69 ? 0.857 4.472 -12.807 1.00 90.56 69 ILE A N 1
ATOM 562 C CA . ILE A 1 69 ? 1.461 3.440 -13.665 1.00 90.56 69 ILE A CA 1
ATOM 563 C C . ILE A 1 69 ? 2.127 3.980 -14.940 1.00 90.56 69 ILE A C 1
ATOM 565 O O . ILE A 1 69 ? 3.022 3.338 -15.472 1.00 90.56 69 ILE A O 1
ATOM 569 N N . TYR A 1 70 ? 1.744 5.164 -15.423 1.00 90.44 70 TYR A N 1
ATOM 570 C CA . TYR A 1 70 ? 2.307 5.773 -16.641 1.00 90.44 70 TYR A CA 1
ATOM 571 C C . TYR A 1 70 ? 3.278 6.924 -16.366 1.00 90.44 70 TYR A C 1
ATOM 573 O O . TYR A 1 70 ? 3.666 7.633 -17.293 1.00 90.44 70 TYR A O 1
ATOM 581 N N . ASN A 1 71 ? 3.667 7.130 -15.106 1.00 89.62 71 ASN A N 1
ATOM 582 C CA . ASN A 1 71 ? 4.691 8.108 -14.767 1.00 89.62 71 ASN A CA 1
ATOM 583 C C . ASN A 1 71 ? 6.054 7.635 -15.308 1.00 89.62 71 ASN A C 1
ATOM 585 O O . ASN A 1 71 ? 6.469 6.501 -15.057 1.00 89.62 71 ASN A O 1
ATOM 589 N N . HIS A 1 72 ? 6.750 8.516 -16.032 1.00 89.44 72 HIS A N 1
ATOM 590 C CA . HIS A 1 72 ? 8.056 8.230 -16.625 1.00 89.44 72 HIS A CA 1
ATOM 591 C C . HIS A 1 72 ? 9.091 7.748 -15.599 1.00 89.44 72 HIS A C 1
ATOM 593 O O . HIS A 1 72 ? 9.842 6.819 -15.893 1.00 89.44 72 HIS A O 1
ATOM 599 N N . ASP A 1 73 ? 9.071 8.286 -14.378 1.00 88.50 73 ASP A N 1
ATOM 600 C CA . ASP A 1 73 ? 10.007 7.909 -13.311 1.00 88.50 73 ASP A CA 1
ATOM 601 C C . ASP A 1 73 ? 9.806 6.466 -12.823 1.00 88.50 73 ASP A C 1
ATOM 603 O O . ASP A 1 73 ? 10.701 5.866 -12.225 1.00 88.50 73 ASP A O 1
ATOM 607 N N . LYS A 1 74 ? 8.622 5.897 -13.080 1.00 92.62 74 LYS A N 1
ATOM 608 C CA . LYS A 1 74 ? 8.226 4.558 -12.639 1.00 92.62 74 LYS A CA 1
ATOM 609 C C . LYS A 1 74 ? 8.369 3.502 -13.739 1.00 92.62 74 LYS A C 1
ATOM 611 O O . LYS A 1 74 ? 8.258 2.318 -13.429 1.00 92.62 74 LYS A O 1
ATOM 616 N N . ILE A 1 75 ? 8.685 3.886 -14.983 1.00 94.19 75 ILE A N 1
ATOM 617 C CA . ILE A 1 75 ? 8.931 2.937 -16.087 1.00 94.19 75 ILE A CA 1
ATOM 618 C C . ILE A 1 75 ? 9.997 1.892 -15.702 1.00 94.19 75 ILE A C 1
ATOM 620 O O . ILE A 1 75 ? 9.683 0.703 -15.774 1.00 94.19 75 ILE A O 1
ATOM 624 N N . PRO A 1 76 ? 11.189 2.268 -15.183 1.00 95.88 76 PRO A N 1
ATOM 625 C CA . PRO A 1 76 ? 12.213 1.278 -14.833 1.00 95.88 76 PRO A CA 1
ATOM 626 C C . PRO A 1 76 ? 11.781 0.317 -13.717 1.00 95.88 76 PRO A C 1
ATOM 628 O O . PRO A 1 76 ? 12.247 -0.818 -13.645 1.00 95.88 76 PRO A O 1
ATOM 631 N N . PHE A 1 77 ? 10.887 0.763 -12.829 1.00 97.00 77 PHE A N 1
ATOM 632 C CA . PHE A 1 77 ? 10.308 -0.098 -11.803 1.00 97.00 77 PHE A CA 1
ATOM 633 C C . PHE A 1 77 ? 9.368 -1.142 -12.416 1.00 97.00 77 PHE A C 1
ATOM 635 O O . PHE A 1 77 ? 9.468 -2.322 -12.080 1.00 97.00 77 PHE A O 1
ATOM 642 N N . PHE A 1 78 ? 8.471 -0.738 -13.320 1.00 96.81 78 PHE A N 1
ATOM 643 C CA . PHE A 1 78 ? 7.567 -1.686 -13.970 1.00 96.81 78 PHE A CA 1
ATOM 644 C C . PHE A 1 78 ? 8.317 -2.670 -14.864 1.00 96.81 78 PHE A C 1
ATOM 646 O O . PHE A 1 78 ? 7.989 -3.854 -14.834 1.00 96.81 78 PHE A O 1
ATOM 653 N N . GLU A 1 79 ? 9.365 -2.227 -15.561 1.00 96.50 79 GLU A N 1
ATOM 654 C CA . GLU A 1 79 ? 10.245 -3.114 -16.330 1.00 96.50 79 GLU A CA 1
ATOM 6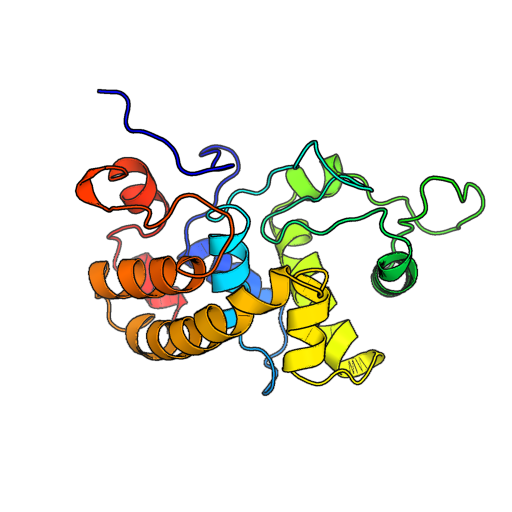55 C C . GLU A 1 79 ? 10.913 -4.156 -15.426 1.00 96.50 79 GLU A C 1
ATOM 657 O O . GLU A 1 79 ? 10.884 -5.347 -15.733 1.00 96.50 79 GLU A O 1
ATOM 662 N N . TRP A 1 80 ? 11.428 -3.736 -14.263 1.00 96.94 80 TRP A N 1
ATOM 663 C CA . TRP A 1 80 ? 11.970 -4.648 -13.251 1.00 96.94 80 TRP A CA 1
ATOM 664 C C . TRP A 1 80 ? 10.918 -5.632 -12.710 1.00 96.94 80 TRP A C 1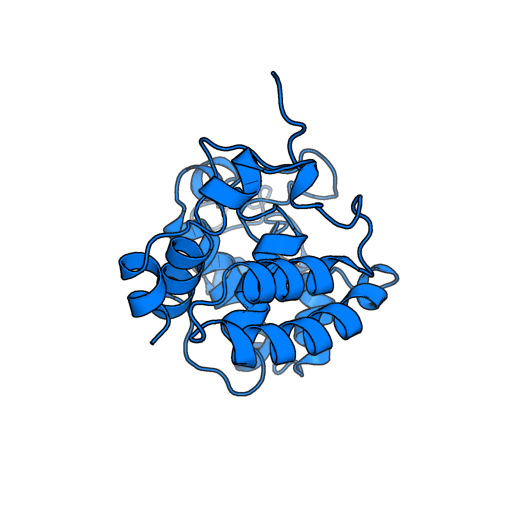
ATOM 666 O O . TRP A 1 80 ? 11.233 -6.784 -12.417 1.00 96.94 80 TRP A O 1
ATOM 676 N N . LEU A 1 81 ? 9.655 -5.207 -12.621 1.00 96.19 81 LEU A N 1
ATOM 677 C CA . LEU A 1 81 ? 8.529 -6.059 -12.229 1.00 96.19 81 LEU A CA 1
ATOM 678 C C . LEU A 1 81 ? 8.042 -6.986 -13.367 1.00 96.19 81 LEU A C 1
ATOM 680 O O . LEU A 1 81 ? 7.198 -7.850 -13.122 1.00 96.19 81 LEU A O 1
ATOM 684 N N . GLY A 1 82 ? 8.568 -6.834 -14.588 1.00 96.75 82 GLY A N 1
ATOM 685 C CA . GLY A 1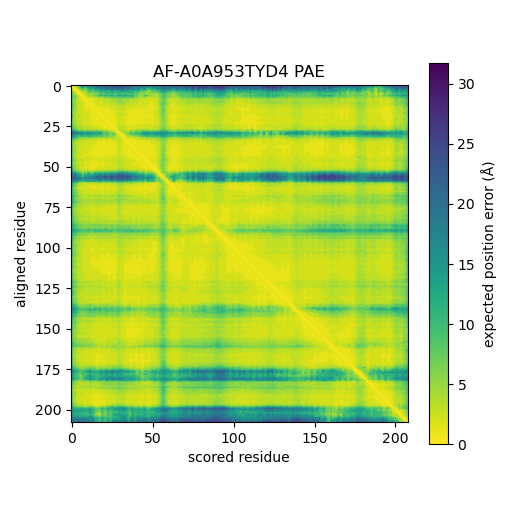 82 ? 8.215 -7.638 -15.763 1.00 96.75 82 GLY A CA 1
ATOM 686 C C . GLY A 1 82 ? 7.065 -7.078 -16.608 1.00 96.75 82 GLY A C 1
ATOM 687 O O . GLY A 1 82 ? 6.440 -7.823 -17.363 1.00 96.75 82 GLY A O 1
ATOM 688 N N . PHE A 1 83 ? 6.768 -5.783 -16.494 1.00 96.88 83 PHE A N 1
ATOM 689 C CA . PHE A 1 83 ? 5.712 -5.103 -17.241 1.00 96.88 83 PHE A CA 1
ATOM 690 C C . PHE A 1 83 ? 6.245 -3.922 -18.053 1.00 96.88 83 PHE A C 1
ATOM 692 O O . PHE A 1 83 ? 7.162 -3.222 -17.641 1.00 96.88 83 PHE A O 1
ATOM 699 N N . ASN A 1 84 ? 5.602 -3.644 -19.185 1.00 95.81 84 ASN A N 1
ATOM 700 C CA . ASN A 1 84 ? 5.725 -2.349 -19.842 1.00 95.81 84 ASN A CA 1
ATOM 701 C C . ASN A 1 84 ? 4.736 -1.383 -19.182 1.00 95.81 84 ASN A C 1
ATOM 703 O O . ASN A 1 84 ? 3.567 -1.725 -19.007 1.00 95.81 84 ASN A O 1
ATOM 707 N N . SER A 1 85 ? 5.167 -0.171 -18.848 1.00 94.25 85 SER A N 1
ATOM 708 C CA . SER A 1 85 ? 4.276 0.900 -18.390 1.00 94.25 85 SER A CA 1
ATOM 709 C C . SER A 1 85 ? 4.370 2.171 -19.245 1.00 94.25 85 SER A C 1
ATOM 711 O O . SER A 1 85 ? 3.672 3.156 -19.014 1.00 94.25 85 SER A O 1
ATOM 713 N N . ASN A 1 86 ? 5.157 2.132 -20.320 1.00 92.75 86 ASN A N 1
ATOM 714 C CA . ASN A 1 86 ? 5.163 3.144 -21.359 1.00 92.75 86 ASN A CA 1
ATOM 715 C C . ASN A 1 86 ? 4.125 2.800 -22.439 1.00 92.75 86 ASN A C 1
ATOM 717 O O . ASN A 1 86 ? 4.400 2.067 -23.390 1.00 92.75 86 ASN A O 1
ATOM 721 N N . ARG A 1 87 ? 2.925 3.384 -22.334 1.00 86.94 87 ARG A N 1
ATOM 722 C CA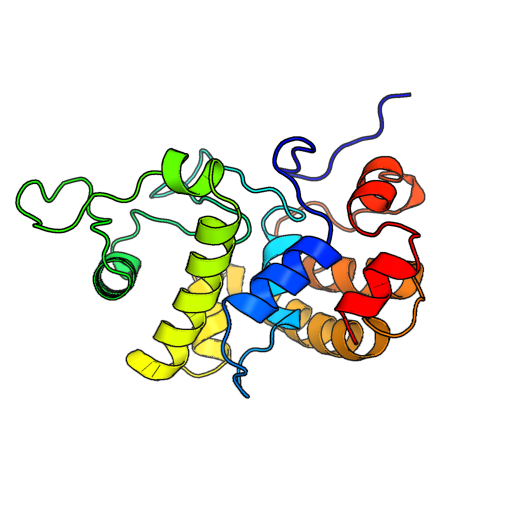 . ARG A 1 87 ? 1.819 3.166 -23.293 1.00 86.94 87 ARG A CA 1
ATOM 723 C C . ARG A 1 87 ? 2.133 3.562 -24.744 1.00 86.94 87 ARG A C 1
ATOM 725 O O . ARG A 1 87 ? 1.368 3.219 -25.644 1.00 86.94 87 ARG A O 1
ATOM 732 N N . TRP A 1 88 ? 3.213 4.307 -24.972 1.00 88.88 88 TRP A N 1
ATOM 733 C CA . TRP A 1 88 ? 3.645 4.745 -26.300 1.00 88.88 88 TRP A CA 1
ATOM 734 C C . TRP A 1 88 ? 4.706 3.826 -26.911 1.00 88.88 88 TRP A C 1
ATOM 736 O O . TRP A 1 88 ? 4.898 3.852 -28.128 1.00 88.88 88 TRP A O 1
ATOM 746 N N . ASP A 1 89 ? 5.358 2.986 -26.103 1.00 90.56 89 ASP A N 1
ATOM 747 C CA . ASP A 1 89 ? 6.331 2.018 -26.597 1.00 90.56 89 ASP A CA 1
ATOM 748 C C . ASP A 1 89 ? 5.635 0.749 -27.102 1.00 90.56 89 ASP A C 1
ATOM 750 O O . ASP A 1 89 ? 5.385 -0.207 -26.367 1.00 90.56 89 ASP A O 1
ATOM 754 N N . ARG A 1 90 ? 5.332 0.751 -28.402 1.00 84.00 90 ARG A N 1
ATOM 755 C CA . ARG A 1 90 ? 4.719 -0.383 -29.109 1.00 84.00 90 ARG A CA 1
ATOM 756 C C . ARG A 1 90 ? 5.703 -1.510 -29.438 1.00 84.00 90 ARG A C 1
ATOM 758 O O . ARG A 1 90 ? 5.275 -2.517 -29.993 1.00 84.00 90 ARG A O 1
ATOM 765 N N . LYS A 1 91 ? 7.001 -1.330 -29.176 1.00 90.94 91 LYS A N 1
ATOM 766 C CA . LYS A 1 91 ? 8.049 -2.309 -29.502 1.00 90.94 91 LYS A CA 1
ATOM 767 C C . LYS A 1 91 ? 8.516 -3.102 -28.285 1.00 90.94 91 LYS A C 1
ATOM 769 O O . LYS A 1 91 ? 9.248 -4.073 -28.461 1.00 90.94 91 LYS A O 1
ATOM 774 N N . SER A 1 92 ? 8.102 -2.708 -27.080 1.00 91.94 92 SER A N 1
ATOM 775 C CA . SER A 1 92 ? 8.448 -3.429 -25.859 1.00 91.94 92 SER A CA 1
ATOM 776 C C . SER A 1 92 ? 7.996 -4.897 -25.935 1.00 91.94 92 SER A C 1
ATOM 778 O O . SER A 1 92 ? 6.836 -5.160 -26.264 1.00 91.94 92 SER A O 1
ATOM 780 N N . PRO A 1 93 ? 8.870 -5.864 -25.597 1.00 93.19 93 PRO A N 1
ATOM 781 C CA . PRO A 1 93 ? 8.488 -7.270 -25.492 1.00 93.19 93 PRO A CA 1
ATOM 782 C C . PRO A 1 93 ? 7.667 -7.562 -24.225 1.00 93.19 93 PRO A C 1
ATOM 784 O O . PRO A 1 93 ? 7.102 -8.647 -24.093 1.00 93.19 93 PRO A O 1
ATOM 787 N N . LEU A 1 94 ? 7.608 -6.620 -23.275 1.00 96.00 94 LEU A N 1
ATOM 788 C CA . LEU A 1 94 ? 6.851 -6.766 -22.037 1.00 96.00 94 LEU A CA 1
ATOM 789 C C . LEU A 1 94 ? 5.385 -6.381 -22.252 1.00 96.00 94 LEU A C 1
ATOM 791 O O . LEU A 1 94 ? 5.053 -5.421 -22.950 1.00 96.00 94 LEU A O 1
ATOM 795 N N . ARG A 1 95 ? 4.482 -7.107 -21.589 1.00 94.75 95 ARG A N 1
ATOM 796 C CA . ARG A 1 95 ? 3.048 -6.802 -21.620 1.00 94.75 95 ARG A CA 1
ATOM 797 C C . ARG A 1 95 ? 2.783 -5.447 -20.960 1.00 94.75 95 ARG A C 1
ATOM 799 O O . ARG A 1 95 ? 3.241 -5.209 -19.843 1.00 94.75 95 ARG A O 1
ATOM 806 N N . LEU A 1 96 ? 1.989 -4.601 -21.620 1.00 94.75 96 LEU A N 1
ATOM 807 C CA . LEU A 1 96 ? 1.522 -3.337 -21.048 1.00 94.75 96 LEU A CA 1
ATOM 808 C C . LEU A 1 96 ? 0.674 -3.598 -19.795 1.00 94.75 96 LEU A C 1
ATOM 810 O O . LEU A 1 96 ? -0.315 -4.332 -19.865 1.00 94.75 96 LEU A O 1
ATOM 814 N N . ILE A 1 97 ? 1.044 -2.984 -18.671 1.00 95.44 97 ILE A N 1
ATOM 815 C CA . ILE A 1 97 ? 0.216 -2.938 -17.465 1.00 95.44 97 ILE A CA 1
ATOM 816 C C . ILE A 1 97 ? -0.912 -1.917 -17.651 1.00 95.44 97 ILE A C 1
ATOM 818 O O . ILE A 1 97 ? -0.702 -0.787 -18.102 1.00 95.44 97 ILE A O 1
ATOM 822 N N . THR A 1 98 ? -2.133 -2.322 -17.315 1.00 93.38 98 THR A N 1
ATOM 823 C CA . THR A 1 98 ? -3.339 -1.495 -17.454 1.00 93.38 98 THR A CA 1
ATOM 824 C C . THR A 1 98 ? -3.982 -1.224 -16.095 1.00 93.38 98 THR A C 1
ATOM 826 O O . THR A 1 98 ? -3.840 -2.043 -15.180 1.00 93.38 98 THR A O 1
ATOM 829 N N . PRO A 1 99 ? -4.714 -0.104 -15.939 1.00 93.38 99 PRO A N 1
ATOM 830 C CA . PRO A 1 99 ? -5.502 0.156 -14.739 1.00 93.38 99 PRO A CA 1
ATOM 831 C C . PRO A 1 99 ? -6.429 -1.005 -14.382 1.00 93.38 99 PRO A C 1
ATOM 833 O O . PRO A 1 99 ? -6.510 -1.386 -13.221 1.00 93.38 99 PRO A O 1
ATOM 836 N N . GLU A 1 100 ? -7.086 -1.594 -15.380 1.00 93.56 100 GLU A N 1
ATOM 837 C CA . GLU A 1 100 ? -8.083 -2.650 -15.214 1.00 93.56 100 GLU A CA 1
ATOM 838 C C . GLU A 1 100 ? -7.459 -3.952 -14.709 1.00 93.56 100 GLU A C 1
ATOM 840 O O . GLU A 1 100 ? -8.085 -4.670 -13.933 1.00 93.56 100 GLU A O 1
ATOM 845 N N . GLN A 1 101 ? -6.219 -4.261 -15.101 1.00 95.12 101 GLN A N 1
ATOM 846 C CA . GLN A 1 101 ? -5.499 -5.399 -14.525 1.00 95.12 101 GLN A CA 1
ATOM 847 C C . GLN A 1 101 ? -5.258 -5.209 -13.027 1.00 95.12 101 GLN A C 1
ATOM 849 O O . GLN A 1 101 ? -5.371 -6.166 -12.273 1.00 95.12 101 GLN A O 1
ATOM 854 N N . ILE A 1 102 ? -4.947 -3.986 -12.592 1.00 96.50 102 ILE A N 1
ATOM 855 C CA . ILE A 1 102 ? -4.646 -3.695 -11.187 1.00 96.50 102 ILE A CA 1
ATOM 856 C C . ILE A 1 102 ? -5.934 -3.623 -10.357 1.00 96.50 102 ILE A C 1
ATOM 858 O O . ILE A 1 102 ? -5.996 -4.206 -9.279 1.00 96.50 102 ILE A O 1
ATOM 862 N N . THR A 1 103 ? -6.987 -2.972 -10.859 1.00 95.44 103 THR A N 1
ATOM 863 C CA . THR A 1 103 ? -8.257 -2.783 -10.127 1.00 95.44 103 THR A CA 1
ATOM 864 C C . THR A 1 103 ? -9.171 -4.011 -10.100 1.00 95.44 103 THR A C 1
ATOM 866 O O . THR A 1 103 ? -10.182 -4.018 -9.388 1.00 95.44 103 THR A O 1
ATOM 869 N N . ASN A 1 104 ? -8.835 -5.056 -10.861 1.00 96.12 104 ASN A N 1
ATOM 870 C CA . ASN A 1 104 ? -9.515 -6.353 -10.821 1.00 96.12 104 ASN A CA 1
ATOM 871 C C . ASN A 1 104 ? -8.712 -7.442 -10.093 1.00 96.12 104 ASN A C 1
ATOM 873 O O . ASN A 1 104 ? -9.245 -8.528 -9.879 1.00 96.12 104 ASN A O 1
ATOM 877 N N . ASP A 1 105 ? -7.471 -7.163 -9.686 1.00 97.31 105 ASP A N 1
ATOM 878 C CA . ASP A 1 105 ? -6.615 -8.112 -8.974 1.00 97.31 105 ASP A CA 1
ATOM 879 C C . ASP A 1 105 ? -6.034 -7.463 -7.709 1.00 97.31 105 ASP A C 1
ATOM 881 O O . ASP A 1 105 ? -5.081 -6.679 -7.737 1.00 97.31 105 ASP A O 1
ATOM 885 N N . ASN A 1 106 ? -6.632 -7.808 -6.567 1.00 97.69 106 ASN A N 1
ATOM 886 C CA . ASN A 1 106 ? -6.208 -7.295 -5.270 1.00 97.69 106 ASN A CA 1
ATOM 887 C C . ASN A 1 106 ? -4.784 -7.732 -4.898 1.00 97.69 106 ASN A C 1
ATOM 889 O O . ASN A 1 106 ? -4.078 -6.962 -4.249 1.00 97.69 106 ASN A O 1
ATOM 893 N N . ASP A 1 107 ? -4.349 -8.932 -5.291 1.00 97.75 107 ASP A N 1
ATOM 894 C CA . ASP A 1 107 ? -2.990 -9.396 -4.996 1.00 97.75 107 ASP A CA 1
ATOM 895 C C . ASP A 1 107 ? -1.968 -8.658 -5.852 1.00 97.75 107 ASP A C 1
ATOM 897 O O . ASP A 1 107 ? -0.958 -8.188 -5.331 1.00 97.75 107 ASP A O 1
ATOM 901 N N . LEU A 1 108 ? -2.255 -8.450 -7.139 1.00 97.75 108 LEU A N 1
ATOM 902 C CA . LEU A 1 108 ? -1.405 -7.627 -7.995 1.00 97.75 108 LEU A CA 1
ATOM 903 C C . LEU A 1 108 ? -1.296 -6.189 -7.471 1.00 97.75 108 LEU A C 1
ATOM 905 O O . LEU A 1 108 ? -0.191 -5.646 -7.419 1.00 97.75 108 LEU A O 1
ATOM 909 N N . SER A 1 109 ? -2.412 -5.589 -7.048 1.00 98.00 109 SER A N 1
ATOM 910 C CA . SER A 1 109 ? -2.433 -4.232 -6.493 1.00 98.00 109 SER A CA 1
ATOM 911 C C . SER A 1 109 ? -1.543 -4.099 -5.253 1.00 98.00 109 SER A C 1
ATOM 913 O O . SER A 1 109 ? -0.685 -3.216 -5.199 1.00 98.00 109 SER A O 1
ATOM 915 N N . VAL A 1 110 ? -1.667 -5.023 -4.291 1.00 98.31 110 VAL A N 1
ATOM 916 C CA . VAL A 1 110 ? -0.810 -5.040 -3.095 1.00 98.31 110 VAL A CA 1
ATOM 917 C C . VAL A 1 110 ? 0.649 -5.313 -3.469 1.00 98.31 110 VAL A C 1
ATOM 919 O O . VAL A 1 110 ? 1.551 -4.602 -3.017 1.00 98.31 110 VAL A O 1
ATOM 922 N N . LYS A 1 111 ? 0.894 -6.308 -4.333 1.00 97.69 111 LYS A N 1
ATOM 923 C CA . LYS A 1 111 ? 2.234 -6.695 -4.787 1.00 97.69 111 LYS A CA 1
ATOM 924 C C . LYS A 1 111 ? 2.985 -5.522 -5.403 1.00 97.69 111 LYS A C 1
ATOM 926 O O . LYS A 1 111 ? 4.163 -5.369 -5.097 1.00 97.69 111 LYS A O 1
ATOM 931 N N . ILE A 1 112 ? 2.341 -4.713 -6.247 1.00 97.62 112 ILE A N 1
ATOM 932 C CA . ILE A 1 112 ? 2.980 -3.566 -6.908 1.00 97.62 112 ILE A CA 1
ATOM 933 C C . ILE A 1 112 ? 3.568 -2.605 -5.874 1.00 97.62 112 ILE A C 1
ATOM 935 O O . ILE A 1 112 ? 4.757 -2.309 -5.946 1.00 97.62 112 ILE A O 1
ATOM 939 N N . THR A 1 113 ? 2.796 -2.164 -4.879 1.00 97.31 113 THR A N 1
ATOM 940 C CA . THR A 1 113 ? 3.322 -1.223 -3.877 1.00 97.31 113 THR A CA 1
ATOM 941 C C . THR A 1 113 ? 4.387 -1.864 -2.989 1.00 97.31 113 THR A C 1
ATOM 943 O O . THR A 1 113 ? 5.425 -1.248 -2.752 1.00 97.31 113 THR A O 1
ATOM 946 N N . CYS A 1 114 ? 4.200 -3.115 -2.553 1.00 97.56 114 CYS A N 1
ATOM 947 C CA . CYS A 1 114 ? 5.227 -3.836 -1.794 1.00 97.56 114 CYS A CA 1
ATOM 948 C C . CYS A 1 114 ? 6.549 -3.920 -2.574 1.00 97.56 114 CYS A C 1
ATOM 950 O O . CYS A 1 114 ? 7.618 -3.611 -2.049 1.00 97.56 114 CYS A O 1
ATOM 952 N N . LYS A 1 115 ? 6.473 -4.287 -3.856 1.00 96.94 115 LYS A N 1
ATOM 953 C CA . LYS A 1 115 ? 7.640 -4.425 -4.729 1.00 96.94 115 LYS A CA 1
ATOM 954 C C . LYS A 1 115 ? 8.257 -3.084 -5.110 1.00 96.94 115 LYS A C 1
ATOM 956 O O . LYS A 1 115 ? 9.462 -3.031 -5.334 1.00 96.94 115 LYS A O 1
ATOM 961 N N . TYR A 1 116 ? 7.480 -2.005 -5.129 1.00 96.81 116 TYR A N 1
ATOM 962 C CA . TYR A 1 116 ? 8.009 -0.658 -5.323 1.00 96.81 116 TYR A CA 1
ATOM 963 C C . TYR A 1 116 ? 8.935 -0.251 -4.174 1.00 96.81 116 TYR A C 1
ATOM 965 O O . TYR A 1 116 ? 10.036 0.235 -4.426 1.00 96.81 116 TYR A O 1
ATOM 973 N N . PHE A 1 117 ? 8.558 -0.534 -2.922 1.00 96.88 117 PHE A N 1
ATOM 974 C CA . PHE A 1 117 ? 9.446 -0.304 -1.780 1.00 96.88 117 PHE A CA 1
ATOM 975 C C . PHE A 1 117 ? 10.684 -1.208 -1.802 1.00 96.88 117 PHE A C 1
ATOM 977 O O . PHE A 1 117 ? 11.789 -0.702 -1.599 1.00 96.88 117 PHE A O 1
ATOM 984 N N . ASP A 1 118 ? 10.538 -2.501 -2.125 1.00 95.06 118 ASP A N 1
ATOM 985 C CA . ASP A 1 118 ? 11.692 -3.400 -2.309 1.00 95.06 118 ASP A CA 1
ATOM 986 C C . ASP A 1 118 ? 12.670 -2.841 -3.361 1.00 95.06 118 ASP A C 1
ATOM 988 O O . ASP A 1 118 ? 13.883 -2.823 -3.149 1.00 95.06 118 ASP A O 1
ATOM 992 N N . TRP A 1 119 ? 12.150 -2.340 -4.485 1.00 95.81 119 TRP A N 1
ATOM 993 C CA . TRP A 1 119 ? 12.950 -1.769 -5.566 1.00 95.81 119 TRP A CA 1
ATOM 994 C C . TRP A 1 119 ? 13.630 -0.456 -5.164 1.00 95.81 119 TRP A C 1
ATOM 996 O O . TRP A 1 119 ? 14.829 -0.283 -5.388 1.00 95.81 119 TRP A O 1
ATOM 1006 N N . LEU A 1 120 ? 12.907 0.466 -4.525 1.00 95.81 120 LEU A N 1
ATOM 1007 C CA . LEU A 1 120 ? 13.470 1.740 -4.074 1.00 95.81 120 LEU A CA 1
ATOM 1008 C C . LEU A 1 120 ? 14.620 1.536 -3.082 1.00 95.81 120 LEU A C 1
ATOM 1010 O O . LEU A 1 120 ? 15.659 2.186 -3.204 1.00 95.81 120 LEU A O 1
ATOM 1014 N N . LEU A 1 121 ? 14.448 0.629 -2.122 1.00 94.50 121 LEU A N 1
ATOM 1015 C CA . LEU A 1 121 ? 15.435 0.378 -1.074 1.00 94.50 121 LEU A CA 1
ATOM 1016 C C . LEU A 1 121 ? 16.587 -0.498 -1.583 1.00 94.50 121 LEU A C 1
ATOM 1018 O O . LEU A 1 121 ? 17.750 -0.151 -1.402 1.00 94.50 121 LEU A O 1
ATOM 1022 N N . GLY A 1 122 ? 16.274 -1.620 -2.235 1.00 92.81 122 GLY A N 1
ATOM 1023 C CA . GLY A 1 122 ? 17.259 -2.636 -2.612 1.00 92.81 122 GLY A CA 1
ATOM 1024 C C . GLY A 1 122 ? 17.942 -2.401 -3.957 1.00 92.81 122 GLY A C 1
ATOM 1025 O O . GLY A 1 122 ? 19.111 -2.739 -4.109 1.00 92.81 122 GLY A O 1
ATOM 1026 N N . VAL A 1 123 ? 17.242 -1.814 -4.933 1.00 94.00 123 VAL A N 1
ATOM 1027 C CA . VAL A 1 123 ? 17.772 -1.605 -6.296 1.00 94.00 123 VAL A CA 1
ATOM 1028 C C . VAL A 1 123 ? 18.223 -0.163 -6.501 1.00 94.00 123 VAL A C 1
ATOM 1030 O O . VAL A 1 123 ? 19.275 0.084 -7.084 1.00 94.00 123 VAL A O 1
ATOM 1033 N N . LYS A 1 124 ? 17.445 0.812 -6.018 1.00 94.88 124 LYS A N 1
ATOM 1034 C CA . LYS A 1 124 ? 17.787 2.238 -6.139 1.00 94.88 124 LYS A CA 1
ATOM 1035 C C . LYS A 1 124 ? 18.620 2.773 -4.976 1.00 94.88 124 LYS A C 1
ATOM 1037 O O . LYS A 1 124 ? 19.095 3.901 -5.083 1.00 94.88 124 LYS A O 1
ATOM 1042 N N . GLY A 1 125 ? 18.790 2.002 -3.899 1.00 93.75 125 GLY A N 1
ATOM 1043 C CA . GLY A 1 125 ? 19.582 2.403 -2.734 1.00 93.75 125 GLY A CA 1
ATOM 1044 C C . GLY A 1 125 ? 19.033 3.637 -2.014 1.00 93.75 125 GLY A C 1
ATOM 1045 O O . GLY A 1 125 ? 19.799 4.398 -1.424 1.00 93.75 125 GLY A O 1
ATOM 1046 N N . LYS A 1 126 ? 17.721 3.897 -2.102 1.00 94.69 126 LYS A N 1
ATOM 1047 C CA . LYS A 1 126 ? 17.101 5.030 -1.409 1.00 94.69 126 LYS A CA 1
ATOM 1048 C C . LYS A 1 126 ? 17.089 4.787 0.099 1.00 94.69 126 LYS A C 1
ATOM 1050 O O . LYS A 1 126 ? 16.900 3.667 0.561 1.00 94.69 126 LYS A O 1
ATOM 1055 N N . SER A 1 127 ? 17.225 5.864 0.870 1.00 94.88 127 SER A N 1
ATOM 1056 C CA . SER A 1 127 ? 16.934 5.839 2.307 1.00 94.88 127 SER A CA 1
ATOM 1057 C C . SER A 1 127 ? 15.433 5.650 2.559 1.00 94.88 127 SER A C 1
ATOM 1059 O O . SER A 1 127 ? 14.621 5.886 1.661 1.00 94.88 127 SER A O 1
ATOM 1061 N N . THR A 1 128 ? 15.044 5.314 3.797 1.00 94.12 128 THR A N 1
ATOM 1062 C CA . THR A 1 128 ? 13.634 5.298 4.238 1.00 94.12 128 THR A CA 1
ATOM 1063 C C . THR A 1 128 ? 12.895 6.566 3.808 1.00 94.12 128 THR A C 1
ATOM 1065 O O . THR A 1 128 ? 11.860 6.487 3.153 1.00 94.12 128 THR A O 1
ATOM 1068 N N . MET A 1 129 ? 13.458 7.741 4.112 1.00 94.50 129 MET A N 1
ATOM 1069 C CA . MET A 1 129 ? 12.854 9.024 3.741 1.00 94.50 129 MET A CA 1
ATOM 1070 C C . MET A 1 129 ? 12.761 9.189 2.226 1.00 94.50 129 MET A C 1
ATOM 1072 O O . MET A 1 129 ? 11.698 9.528 1.722 1.00 94.50 129 MET A O 1
ATOM 1076 N N . GLY A 1 130 ? 13.830 8.875 1.489 1.00 94.75 130 GLY A N 1
ATOM 1077 C CA . GLY A 1 130 ? 13.820 8.976 0.030 1.00 94.75 130 GLY A CA 1
ATOM 1078 C C . GLY A 1 130 ? 12.814 8.031 -0.637 1.00 94.75 130 GLY A C 1
ATOM 1079 O O . GLY A 1 130 ? 12.305 8.348 -1.714 1.00 94.75 130 GLY A O 1
ATOM 1080 N N . ALA A 1 131 ? 12.515 6.885 -0.019 1.00 95.25 131 ALA A N 1
ATOM 1081 C CA . ALA A 1 131 ? 11.490 5.958 -0.486 1.00 95.25 131 ALA A CA 1
ATOM 1082 C C . ALA A 1 131 ? 10.067 6.472 -0.195 1.00 95.25 131 ALA A C 1
ATOM 1084 O O . ALA A 1 131 ? 9.218 6.442 -1.083 1.00 95.25 131 ALA A O 1
ATOM 1085 N N . LEU A 1 132 ? 9.817 7.005 1.006 1.00 94.88 132 LEU A N 1
ATOM 1086 C CA . LEU A 1 132 ? 8.529 7.620 1.366 1.00 94.88 132 LEU A CA 1
ATOM 1087 C C . LEU A 1 132 ? 8.241 8.889 0.542 1.00 94.88 132 LEU A C 1
ATOM 1089 O O . LEU A 1 132 ? 7.115 9.106 0.094 1.00 94.88 132 LEU A O 1
ATOM 1093 N N . GLU A 1 133 ? 9.260 9.702 0.262 1.00 93.88 133 GLU A N 1
ATOM 1094 C CA . GLU A 1 133 ? 9.144 10.847 -0.650 1.00 93.88 133 GLU A CA 1
ATOM 1095 C C . GLU A 1 133 ? 8.807 10.399 -2.078 1.00 93.88 133 GLU A C 1
ATOM 1097 O O . GLU A 1 133 ? 7.966 11.008 -2.734 1.00 93.88 133 GLU A O 1
ATOM 1102 N N . ALA A 1 134 ? 9.404 9.302 -2.555 1.00 93.00 134 ALA A N 1
ATOM 1103 C CA . ALA A 1 134 ? 9.102 8.756 -3.877 1.00 93.00 134 ALA A CA 1
ATOM 1104 C C . ALA A 1 134 ? 7.675 8.184 -3.989 1.00 93.00 134 ALA A C 1
ATOM 1106 O O . ALA A 1 134 ? 7.122 8.177 -5.089 1.00 93.00 134 ALA A O 1
ATOM 1107 N N . GLN A 1 135 ? 7.082 7.712 -2.886 1.00 92.69 135 GLN A N 1
ATOM 1108 C CA . GLN A 1 135 ? 5.672 7.304 -2.841 1.00 92.69 135 GLN A CA 1
ATOM 1109 C C . GLN A 1 135 ? 4.733 8.518 -2.892 1.00 92.69 135 GLN A C 1
ATOM 1111 O O . GLN A 1 135 ? 3.782 8.515 -3.659 1.00 92.69 135 GLN A O 1
ATOM 1116 N N . THR A 1 136 ? 5.022 9.574 -2.128 1.00 88.00 136 THR A N 1
ATOM 1117 C CA . THR A 1 136 ? 4.166 10.779 -2.043 1.00 88.00 136 THR A CA 1
ATOM 1118 C C . THR A 1 136 ? 4.260 11.709 -3.262 1.00 88.00 136 THR A C 1
ATOM 1120 O O . THR A 1 136 ? 3.518 12.688 -3.359 1.00 88.00 136 THR A O 1
ATOM 1123 N N . GLY A 1 137 ? 5.194 11.450 -4.185 1.00 84.00 137 GLY A N 1
ATOM 1124 C CA . GLY A 1 137 ? 5.514 12.346 -5.303 1.00 84.00 137 GLY A CA 1
ATOM 1125 C C . GLY A 1 137 ? 6.407 13.533 -4.912 1.00 84.00 137 GLY A C 1
ATOM 1126 O O . GLY A 1 137 ? 6.671 14.404 -5.739 1.00 84.00 137 GLY A O 1
ATOM 1127 N N . GLY A 1 138 ? 6.905 13.564 -3.671 1.00 83.69 138 GLY A N 1
ATOM 1128 C CA . GLY A 1 138 ? 7.803 14.596 -3.159 1.00 83.69 138 GLY A CA 1
ATOM 1129 C C . GLY A 1 138 ? 7.162 15.985 -3.039 1.00 83.69 138 GLY A C 1
ATOM 1130 O O . GLY A 1 138 ? 5.946 16.145 -2.929 1.00 83.69 138 GLY A O 1
ATOM 1131 N N . GLY A 1 139 ? 8.005 17.022 -3.010 1.00 83.50 139 GLY A N 1
ATOM 1132 C CA . GLY A 1 139 ? 7.557 18.417 -2.971 1.00 83.50 139 GLY A CA 1
ATOM 1133 C C . GLY A 1 139 ? 6.705 18.740 -1.740 1.00 83.50 139 GLY A C 1
ATOM 1134 O O . GLY A 1 139 ? 7.106 18.460 -0.612 1.00 83.50 139 GLY A O 1
ATOM 1135 N N . ALA A 1 140 ? 5.535 19.346 -1.956 1.00 79.38 140 ALA A N 1
ATOM 1136 C CA . ALA A 1 140 ? 4.615 19.717 -0.881 1.00 79.38 140 ALA A CA 1
ATOM 1137 C C . ALA A 1 140 ? 4.003 18.500 -0.164 1.00 79.38 140 ALA A C 1
ATOM 1139 O O . ALA A 1 140 ? 3.717 18.588 1.025 1.00 79.38 140 ALA A O 1
ATOM 1140 N N . ASN A 1 141 ? 3.879 17.350 -0.834 1.00 80.06 141 ASN A N 1
ATOM 1141 C CA . ASN A 1 141 ? 3.241 16.160 -0.262 1.00 80.06 141 ASN A CA 1
ATOM 1142 C C . ASN A 1 141 ? 4.096 15.481 0.819 1.00 80.06 141 ASN A C 1
ATOM 1144 O O . ASN A 1 141 ? 3.584 14.695 1.612 1.00 80.06 141 ASN A O 1
ATOM 1148 N N . ARG A 1 142 ? 5.391 15.819 0.922 1.00 84.56 142 ARG A N 1
ATOM 1149 C CA . ARG A 1 142 ? 6.292 15.263 1.949 1.00 84.56 142 ARG A CA 1
ATOM 1150 C C . ARG A 1 142 ? 5.866 15.598 3.383 1.00 84.56 142 ARG A C 1
ATOM 1152 O O . ARG A 1 142 ? 6.335 14.959 4.322 1.00 84.56 142 ARG A O 1
ATOM 1159 N N . THR A 1 143 ? 4.992 16.591 3.573 1.00 85.31 143 THR A N 1
ATOM 1160 C CA . THR A 1 143 ? 4.486 17.001 4.894 1.00 85.31 143 THR A CA 1
ATOM 1161 C C . THR A 1 143 ? 3.694 15.903 5.600 1.00 85.31 143 THR A C 1
ATOM 1163 O O . THR A 1 143 ? 3.551 15.961 6.820 1.00 85.31 143 THR A O 1
ATOM 1166 N N . ILE A 1 144 ? 3.215 14.888 4.872 1.00 88.19 144 ILE A N 1
ATOM 1167 C CA . ILE A 1 144 ? 2.488 13.757 5.456 1.00 88.19 144 ILE A CA 1
ATOM 1168 C C . ILE A 1 144 ? 3.410 12.718 6.112 1.00 88.19 144 ILE A C 1
ATOM 1170 O O . ILE A 1 144 ? 2.998 12.025 7.042 1.00 88.19 144 ILE A O 1
ATOM 1174 N N . ILE A 1 145 ? 4.677 12.638 5.692 1.00 92.38 145 ILE A N 1
ATOM 1175 C CA . ILE A 1 145 ? 5.615 11.587 6.118 1.00 92.38 145 ILE A CA 1
ATOM 1176 C C . ILE A 1 145 ? 5.802 11.541 7.648 1.00 92.38 145 ILE A C 1
ATOM 1178 O O . ILE A 1 145 ? 5.746 10.447 8.214 1.00 92.38 145 ILE A O 1
ATOM 1182 N N . PRO A 1 146 ? 5.951 12.672 8.37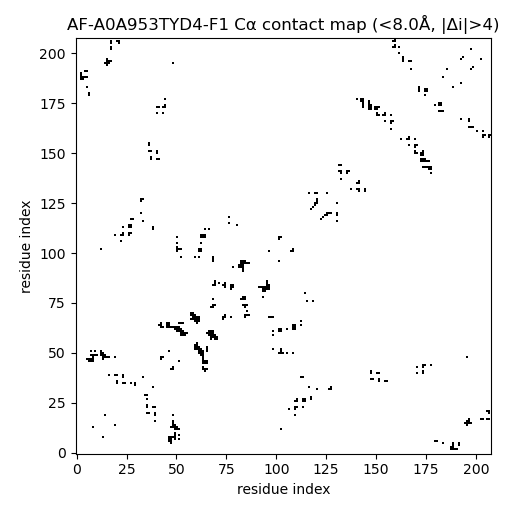2 1.00 91.56 146 PRO A N 1
ATOM 1183 C CA . PRO A 1 146 ? 6.004 12.646 9.835 1.00 91.56 146 PRO A CA 1
ATOM 1184 C C . PRO A 1 146 ? 4.755 12.034 10.488 1.00 91.56 146 PRO A C 1
ATOM 1186 O O . PRO A 1 146 ? 4.866 11.354 11.510 1.00 91.56 146 PRO A O 1
ATOM 1189 N N . CYS A 1 147 ? 3.571 12.234 9.896 1.00 91.00 147 CYS A N 1
ATOM 1190 C CA . CYS A 1 147 ? 2.328 11.639 10.391 1.00 91.00 147 CYS A CA 1
ATOM 1191 C C . CYS A 1 147 ? 2.341 10.120 10.209 1.00 91.00 147 CYS A C 1
ATOM 1193 O O . CYS A 1 147 ? 1.975 9.399 11.134 1.00 91.00 147 CYS A O 1
ATOM 1195 N N . TRP A 1 148 ? 2.825 9.634 9.063 1.00 93.81 148 TRP A N 1
ATOM 1196 C CA . TRP A 1 148 ? 2.993 8.203 8.813 1.00 93.81 148 TRP A CA 1
ATOM 1197 C C . TRP A 1 148 ? 3.966 7.547 9.789 1.00 93.81 148 TRP A C 1
ATOM 1199 O O . TRP A 1 148 ? 3.639 6.509 10.351 1.00 93.81 148 TRP A O 1
ATOM 1209 N N . LEU A 1 149 ? 5.121 8.163 10.054 1.00 94.25 149 LEU A N 1
ATOM 1210 C CA . LEU A 1 149 ? 6.105 7.625 11.002 1.00 94.25 149 LEU A CA 1
ATOM 1211 C C . LEU A 1 149 ? 5.540 7.532 12.429 1.00 94.25 149 LEU A C 1
ATOM 1213 O O . LEU A 1 149 ? 5.757 6.543 13.129 1.00 94.25 149 LEU A O 1
ATOM 1217 N N . ASN A 1 150 ? 4.777 8.539 12.863 1.00 93.19 150 ASN A N 1
ATOM 1218 C CA . ASN A 1 150 ? 4.120 8.496 14.169 1.00 93.19 150 ASN A CA 1
ATOM 1219 C C . ASN A 1 150 ? 3.008 7.434 14.211 1.00 93.19 150 ASN A C 1
ATOM 1221 O O . ASN A 1 150 ? 2.930 6.646 15.153 1.00 93.19 150 ASN A O 1
ATOM 1225 N N . ALA A 1 151 ? 2.178 7.379 13.168 1.00 94.56 151 ALA A N 1
ATOM 1226 C CA . ALA A 1 151 ? 1.110 6.395 13.043 1.00 94.56 151 ALA A CA 1
ATOM 1227 C C . ALA A 1 151 ? 1.646 4.959 12.967 1.00 94.56 151 ALA A C 1
ATOM 1229 O O . ALA A 1 151 ? 1.033 4.058 13.527 1.00 94.56 151 ALA A O 1
ATOM 1230 N N . GLU A 1 152 ? 2.802 4.735 12.338 1.00 95.75 152 GLU A N 1
ATOM 1231 C CA . GLU A 1 152 ? 3.455 3.425 12.252 1.00 95.75 152 GLU A CA 1
ATOM 1232 C C . GLU A 1 152 ? 3.808 2.890 13.640 1.00 95.75 152 GLU A C 1
ATOM 1234 O O . GLU A 1 152 ? 3.541 1.726 13.945 1.00 95.75 152 GLU A O 1
ATOM 1239 N N . ARG A 1 153 ? 4.378 3.740 14.501 1.00 94.75 153 ARG A N 1
ATOM 1240 C CA . ARG A 1 153 ? 4.707 3.370 15.882 1.00 94.75 153 ARG A CA 1
ATOM 1241 C C . ARG A 1 153 ? 3.459 2.966 16.664 1.00 94.75 153 ARG A C 1
ATOM 1243 O O . ARG A 1 153 ? 3.482 1.941 17.345 1.00 94.75 153 ARG A O 1
ATOM 1250 N N . GLU A 1 154 ? 2.384 3.741 16.548 1.00 95.31 154 GLU A N 1
ATOM 1251 C CA . GLU A 1 154 ? 1.117 3.411 17.204 1.00 95.31 154 GLU A CA 1
ATOM 1252 C C . GLU A 1 154 ? 0.493 2.146 16.620 1.00 95.31 154 GLU A C 1
ATOM 1254 O O . GLU A 1 154 ? 0.051 1.275 17.362 1.00 95.31 154 GLU A O 1
ATOM 1259 N N . LEU A 1 155 ? 0.514 1.979 15.297 1.00 95.38 155 LEU A N 1
ATOM 1260 C CA . LEU A 1 155 ? -0.034 0.792 14.654 1.00 95.38 155 LEU A CA 1
ATOM 1261 C C . LEU A 1 155 ? 0.684 -0.472 15.142 1.00 95.38 155 LEU A C 1
ATOM 1263 O O . LEU A 1 155 ? 0.022 -1.429 15.541 1.00 95.38 155 LEU A O 1
ATOM 1267 N N . LYS A 1 156 ? 2.020 -0.456 15.210 1.00 94.19 156 LYS A N 1
ATOM 1268 C CA . LYS A 1 156 ? 2.813 -1.575 15.744 1.00 94.19 156 LYS A CA 1
ATOM 1269 C C . LYS A 1 156 ? 2.450 -1.928 17.188 1.00 94.19 156 LYS A C 1
ATOM 1271 O O . LYS A 1 156 ? 2.467 -3.107 17.536 1.00 94.19 156 LYS A O 1
ATOM 1276 N N . SER A 1 157 ? 2.107 -0.946 18.025 1.00 92.94 157 SER A N 1
ATOM 1277 C CA . SER A 1 157 ? 1.757 -1.193 19.431 1.00 92.94 157 SER A CA 1
ATOM 1278 C C . SER A 1 157 ? 0.340 -1.759 19.606 1.00 92.94 157 SER A C 1
ATOM 1280 O O . SER A 1 157 ? 0.075 -2.465 20.581 1.00 92.94 157 SER A O 1
ATOM 1282 N N . VAL A 1 158 ? -0.571 -1.507 18.656 1.00 92.25 158 VAL A N 1
ATOM 1283 C CA . VAL A 1 158 ? -2.001 -1.840 18.799 1.00 92.25 158 VAL A CA 1
ATOM 1284 C C . VAL A 1 158 ? -2.482 -2.963 17.885 1.00 92.25 158 VAL A C 1
ATOM 1286 O O . VAL A 1 158 ? -3.521 -3.555 18.180 1.00 92.25 158 VAL A O 1
ATOM 1289 N N . ILE A 1 159 ? -1.757 -3.306 16.815 1.00 90.00 159 ILE A N 1
ATOM 1290 C CA . ILE A 1 159 ? -2.207 -4.270 15.793 1.00 90.00 159 ILE A CA 1
ATOM 1291 C C . ILE A 1 159 ? -2.525 -5.664 16.363 1.00 90.00 159 ILE A C 1
ATOM 1293 O O . ILE A 1 159 ? -3.399 -6.361 15.857 1.00 90.00 159 ILE A O 1
ATOM 1297 N N . ARG A 1 160 ? -1.880 -6.041 17.474 1.00 85.38 160 ARG A N 1
ATOM 1298 C CA . ARG A 1 160 ? -2.102 -7.308 18.199 1.00 85.38 160 ARG A CA 1
ATOM 1299 C C . ARG A 1 160 ? -2.902 -7.159 19.494 1.00 85.38 160 ARG A C 1
ATOM 1301 O O . ARG A 1 160 ? -3.109 -8.138 20.199 1.00 85.38 160 ARG A O 1
ATOM 1308 N N . SER A 1 161 ? -3.339 -5.949 19.833 1.00 86.31 161 SER A N 1
ATOM 1309 C CA . SER A 1 161 ? -3.965 -5.671 21.132 1.00 86.31 161 SER A CA 1
ATOM 1310 C C . SER A 1 161 ? -5.409 -6.170 21.251 1.00 86.31 161 SER A C 1
ATOM 1312 O O . SER A 1 161 ? -5.929 -6.254 22.359 1.00 86.31 161 SER A O 1
ATOM 1314 N N . GLY A 1 162 ? -6.082 -6.441 20.126 1.00 84.31 162 GLY A N 1
ATOM 1315 C CA . GLY A 1 162 ? -7.530 -6.680 20.093 1.00 84.31 162 GLY A CA 1
ATOM 1316 C C . GLY A 1 162 ? -8.374 -5.420 20.338 1.00 84.31 162 GLY A C 1
ATOM 1317 O O . GLY A 1 162 ? -9.600 -5.478 20.274 1.00 84.31 162 GLY A O 1
ATOM 1318 N N . ASP A 1 163 ? -7.747 -4.268 20.596 1.00 90.44 163 ASP A N 1
ATOM 1319 C CA . ASP A 1 163 ? -8.434 -3.003 20.835 1.00 90.44 163 ASP A CA 1
ATOM 1320 C C . ASP A 1 163 ? -8.737 -2.308 19.503 1.00 90.44 163 ASP A C 1
ATOM 1322 O O . ASP A 1 163 ? -7.937 -1.551 18.939 1.00 90.44 163 ASP A O 1
ATOM 1326 N N . ARG A 1 164 ? -9.944 -2.576 18.998 1.00 92.19 164 ARG A N 1
ATOM 1327 C CA . ARG A 1 164 ? -10.474 -2.005 17.755 1.00 92.19 164 ARG A CA 1
ATOM 1328 C C . ARG A 1 164 ? -10.381 -0.481 17.715 1.00 92.19 164 ARG A C 1
ATOM 1330 O O . ARG A 1 164 ? -9.998 0.075 16.690 1.00 92.19 164 ARG A O 1
ATOM 1337 N N . MET A 1 165 ? -10.696 0.204 18.813 1.00 92.75 165 MET A N 1
ATOM 1338 C CA . MET A 1 165 ? -10.701 1.669 18.833 1.00 92.75 165 MET A CA 1
ATOM 1339 C C . MET A 1 165 ? -9.287 2.244 18.808 1.00 92.75 165 MET A C 1
ATOM 1341 O O . MET A 1 165 ? -9.054 3.277 18.181 1.00 92.75 165 MET A O 1
ATOM 1345 N N . LYS A 1 166 ? -8.317 1.582 19.448 1.00 92.94 166 LYS A N 1
ATOM 1346 C CA . LYS A 1 166 ? -6.900 1.942 19.303 1.00 92.94 166 LYS A CA 1
ATOM 1347 C C . LYS A 1 166 ? -6.399 1.749 17.874 1.00 92.94 166 LYS A C 1
ATOM 1349 O O . LYS A 1 166 ? -5.732 2.644 17.366 1.00 92.94 166 LYS A O 1
ATOM 1354 N N . LEU A 1 167 ? -6.784 0.663 17.205 1.00 93.88 167 LEU A N 1
ATOM 1355 C CA . LEU A 1 167 ? -6.433 0.439 15.800 1.00 93.88 167 LEU A CA 1
ATOM 1356 C C . LEU A 1 167 ? -7.026 1.515 14.873 1.00 93.88 167 LEU A C 1
ATOM 1358 O O . LEU A 1 167 ? -6.304 2.100 14.070 1.00 93.88 167 LEU A O 1
ATOM 1362 N N . ILE A 1 168 ? -8.308 1.859 15.040 1.00 94.31 168 ILE A N 1
ATOM 1363 C CA . ILE A 1 168 ? -8.966 2.948 14.291 1.00 94.31 168 ILE A CA 1
ATOM 1364 C C . ILE A 1 168 ? -8.264 4.297 14.518 1.00 94.31 168 ILE A C 1
ATOM 1366 O O . ILE A 1 168 ? -8.104 5.084 13.581 1.00 94.31 168 ILE A O 1
ATOM 1370 N N . ARG A 1 169 ? -7.830 4.580 15.753 1.00 93.12 169 ARG A N 1
ATOM 1371 C CA . ARG A 1 169 ? -7.059 5.792 16.068 1.00 93.12 169 ARG A CA 1
ATOM 1372 C C . ARG A 1 169 ? -5.705 5.800 15.361 1.00 93.12 169 ARG A C 1
ATOM 1374 O O . ARG A 1 169 ? -5.396 6.798 14.718 1.00 93.12 169 ARG A O 1
ATOM 1381 N N . ALA A 1 170 ? -4.952 4.701 15.418 1.00 93.94 170 ALA A N 1
ATOM 1382 C CA . ALA A 1 170 ? -3.659 4.584 14.743 1.00 93.94 170 ALA A CA 1
ATOM 1383 C C . ALA A 1 170 ? -3.782 4.792 13.223 1.00 93.94 170 ALA A C 1
ATOM 1385 O O . ALA A 1 170 ? -2.999 5.535 12.639 1.00 93.94 170 ALA A O 1
ATOM 1386 N N . LEU A 1 171 ? -4.816 4.223 12.591 1.00 94.06 171 LEU A N 1
ATOM 1387 C CA . LEU A 1 171 ? -5.094 4.444 11.168 1.00 94.06 171 LEU A CA 1
ATOM 1388 C C . LEU A 1 171 ? -5.397 5.921 10.867 1.00 94.06 171 LEU A C 1
ATOM 1390 O O . LEU A 1 171 ? -4.790 6.511 9.975 1.00 94.06 171 LEU A O 1
ATOM 1394 N N . ASN A 1 172 ? -6.282 6.560 11.640 1.00 92.69 172 ASN A N 1
ATOM 1395 C CA . ASN A 1 172 ? -6.607 7.979 11.444 1.00 92.69 172 ASN A CA 1
ATOM 1396 C C . ASN A 1 172 ? -5.395 8.911 11.620 1.00 92.69 172 ASN A C 1
ATOM 1398 O O . ASN A 1 172 ? -5.342 9.946 10.958 1.00 92.69 172 ASN A O 1
ATOM 1402 N N . MET A 1 173 ? -4.408 8.548 12.448 1.00 91.62 173 MET A N 1
ATOM 1403 C CA . MET A 1 173 ? -3.186 9.345 12.615 1.00 91.62 173 MET A CA 1
ATOM 1404 C C . MET A 1 173 ? -2.374 9.478 11.325 1.00 91.62 173 MET A C 1
ATOM 1406 O O . MET A 1 173 ? -1.771 10.528 11.109 1.00 91.62 173 MET A O 1
ATOM 1410 N N . ALA A 1 174 ? -2.386 8.467 10.447 1.00 87.81 174 ALA A N 1
ATOM 1411 C CA . ALA A 1 174 ? -1.669 8.538 9.173 1.00 87.81 174 ALA A CA 1
ATOM 1412 C C . ALA A 1 174 ? -2.237 9.603 8.232 1.00 87.81 174 ALA A C 1
ATOM 1414 O O . ALA A 1 174 ? -1.526 10.090 7.359 1.00 87.81 174 ALA A O 1
ATOM 1415 N N . ARG A 1 175 ? -3.498 9.999 8.427 1.00 83.62 175 ARG A N 1
ATOM 1416 C CA . ARG A 1 175 ? -4.153 10.985 7.573 1.00 83.62 175 ARG A CA 1
ATOM 1417 C C . ARG A 1 175 ? -4.025 12.415 8.106 1.00 83.62 175 ARG A C 1
ATOM 1419 O O . ARG A 1 175 ? -4.213 13.348 7.341 1.00 83.62 175 ARG A O 1
ATOM 1426 N N . SER A 1 176 ? -3.656 12.624 9.372 1.00 76.31 176 SER A N 1
ATOM 1427 C CA . SER A 1 176 ? -3.695 13.939 10.046 1.00 76.31 176 SER A CA 1
ATOM 1428 C C . SER A 1 176 ? -2.936 15.085 9.354 1.00 76.31 176 SER A C 1
ATOM 1430 O O . SER A 1 176 ? -3.262 16.241 9.602 1.00 76.31 176 SER A O 1
ATOM 1432 N N . GLY A 1 177 ? -1.945 14.792 8.506 1.00 65.69 177 GLY A N 1
ATOM 1433 C CA . GLY A 1 177 ? -1.186 15.787 7.730 1.00 65.69 177 GLY A CA 1
ATOM 1434 C C . GLY A 1 177 ? -1.389 15.710 6.214 1.00 65.69 177 GLY A C 1
ATOM 1435 O O . GLY A 1 177 ? -0.622 16.326 5.476 1.00 65.69 177 GLY A O 1
ATOM 1436 N N . GLY A 1 178 ? -2.359 14.915 5.752 1.00 64.50 178 GLY A N 1
ATOM 1437 C CA . GLY A 1 178 ? -2.641 14.684 4.336 1.00 64.50 178 GLY A CA 1
ATOM 1438 C C . GLY A 1 178 ? -3.684 15.642 3.745 1.00 64.50 178 GLY A C 1
ATOM 1439 O O . GLY A 1 178 ? -4.382 16.339 4.483 1.00 64.50 178 GLY A O 1
ATOM 1440 N N . PRO A 1 179 ? -3.834 15.660 2.408 1.00 64.50 179 PRO A N 1
ATOM 1441 C CA . PRO A 1 179 ? -4.736 16.571 1.695 1.00 64.50 179 PRO A CA 1
ATOM 1442 C C . PRO A 1 179 ? -6.222 16.185 1.798 1.00 64.50 179 PRO A C 1
ATOM 1444 O O . PRO A 1 179 ? -7.093 16.906 1.307 1.00 64.50 179 PRO A O 1
ATOM 1447 N N . HIS A 1 180 ? -6.534 15.030 2.384 1.00 70.00 180 HIS A N 1
ATOM 1448 C CA . HIS A 1 180 ? -7.888 14.492 2.430 1.00 70.00 180 HIS A CA 1
ATOM 1449 C C . HIS A 1 180 ? -8.705 15.000 3.636 1.00 70.00 180 HIS A C 1
ATOM 1451 O O . HIS A 1 180 ? -8.133 15.418 4.642 1.00 70.00 180 HIS A O 1
ATOM 1457 N N . PRO A 1 181 ? -10.054 14.942 3.591 1.00 64.75 181 PRO A N 1
ATOM 1458 C CA . PRO A 1 181 ? -10.891 15.268 4.746 1.00 64.75 181 PRO A CA 1
ATOM 1459 C C . PRO A 1 181 ? -10.591 14.329 5.920 1.00 64.75 181 PRO A C 1
ATOM 1461 O O . PRO A 1 181 ? -10.687 13.108 5.774 1.00 64.75 181 PRO A O 1
ATOM 1464 N N . ASN A 1 182 ? -10.234 14.900 7.073 1.00 71.12 182 ASN A N 1
ATOM 1465 C CA . ASN A 1 182 ? -9.783 14.158 8.249 1.00 71.12 182 ASN A CA 1
ATOM 1466 C C . ASN A 1 182 ? -10.378 14.696 9.557 1.00 71.12 182 ASN A C 1
ATOM 1468 O O . ASN A 1 182 ? -10.621 15.900 9.665 1.00 71.12 182 ASN A O 1
ATOM 1472 N N . PRO A 1 183 ? -10.562 13.835 10.579 1.00 80.31 183 PRO A N 1
ATOM 1473 C CA . PRO A 1 183 ? -10.435 12.369 10.550 1.00 80.31 183 PRO A CA 1
ATOM 1474 C C . PRO A 1 183 ? -11.692 11.671 9.988 1.00 80.31 183 PRO A C 1
ATOM 1476 O O . PRO A 1 183 ? -12.777 12.256 9.960 1.00 80.31 183 PRO A O 1
ATOM 1479 N N . ILE A 1 184 ? -11.581 10.387 9.619 1.00 86.62 184 ILE A N 1
ATOM 1480 C CA . ILE A 1 184 ? -12.746 9.533 9.333 1.00 86.62 184 ILE A CA 1
ATOM 1481 C C . ILE A 1 184 ? -13.338 9.104 10.686 1.00 86.62 184 ILE A C 1
ATOM 1483 O O . ILE A 1 184 ? -12.987 8.062 11.243 1.00 86.62 184 ILE A O 1
ATOM 1487 N N . LYS A 1 185 ? -14.187 9.956 11.270 1.00 86.19 185 LYS A N 1
ATOM 1488 C CA . LYS A 1 185 ? -14.749 9.759 12.620 1.00 86.19 185 LYS A CA 1
ATOM 1489 C C . LYS A 1 185 ? -15.623 8.508 12.706 1.00 86.19 185 LYS A C 1
ATOM 1491 O O . LYS A 1 185 ? -16.448 8.271 11.826 1.00 86.19 185 LYS A O 1
ATOM 1496 N N . TYR A 1 186 ? -15.470 7.729 13.775 1.00 86.56 186 TYR A N 1
ATOM 1497 C CA . TYR A 1 186 ? -16.209 6.475 13.942 1.00 86.56 186 TYR A CA 1
ATOM 1498 C C . TYR A 1 186 ? -17.725 6.693 13.934 1.00 86.56 186 TYR A C 1
ATOM 1500 O O . TYR A 1 186 ? -18.451 5.995 13.235 1.00 86.56 186 TYR A O 1
ATOM 1508 N N . GLU A 1 187 ? -18.178 7.724 14.641 1.00 86.81 187 GLU A N 1
ATOM 1509 C CA . GLU A 1 187 ? -19.588 8.059 14.844 1.00 86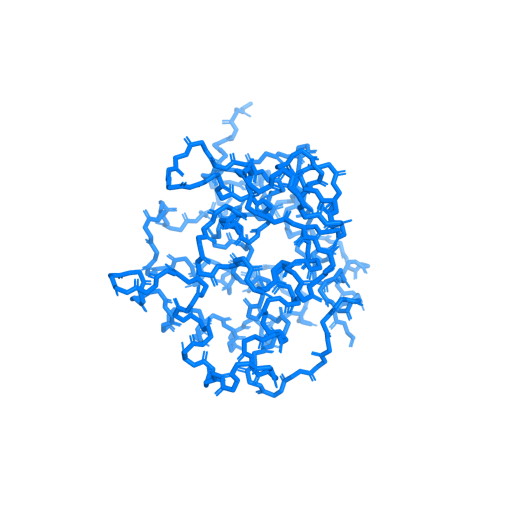.81 187 GLU A CA 1
ATOM 1510 C C . GLU A 1 187 ? -20.286 8.455 13.537 1.00 86.81 187 GLU A C 1
ATOM 1512 O O . GLU A 1 187 ? -21.501 8.340 13.415 1.00 86.81 187 GLU A O 1
ATOM 1517 N N . TRP A 1 188 ? -19.521 8.941 12.556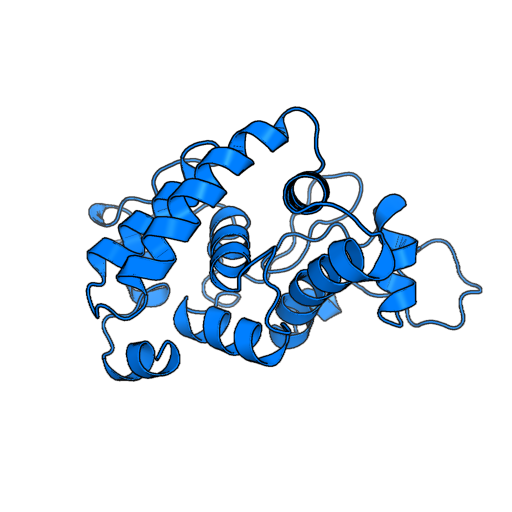 1.00 86.94 188 TRP A N 1
ATOM 1518 C CA . TRP A 1 188 ? -20.045 9.397 11.268 1.00 86.94 188 TRP A CA 1
ATOM 1519 C C . TRP A 1 188 ? -19.924 8.322 10.187 1.00 86.94 188 TRP A C 1
ATOM 1521 O O . TRP A 1 188 ? -20.757 8.260 9.290 1.00 86.94 188 TRP A O 1
ATOM 1531 N N . TYR A 1 189 ? -18.915 7.456 10.289 1.00 89.88 189 TYR A N 1
ATOM 1532 C CA . TYR A 1 189 ? -18.547 6.463 9.277 1.00 89.88 189 TYR A CA 1
ATOM 1533 C C . TYR A 1 189 ? -18.629 5.032 9.832 1.00 89.88 189 TYR A C 1
ATOM 1535 O O . TYR A 1 189 ? -17.765 4.199 9.562 1.00 89.88 189 TYR A O 1
ATOM 1543 N N . GLN A 1 190 ? -19.650 4.736 10.640 1.00 90.50 190 GLN A N 1
ATOM 1544 C CA . GLN A 1 190 ? -19.736 3.474 11.381 1.00 90.50 190 GLN A CA 1
ATOM 1545 C C . GLN A 1 190 ? -19.685 2.242 10.463 1.00 90.50 190 GLN A C 1
ATOM 1547 O O . GLN A 1 190 ? -18.847 1.370 10.678 1.00 90.50 190 GLN A O 1
ATOM 1552 N N . ALA A 1 191 ? -20.500 2.209 9.402 1.00 90.06 191 ALA A N 1
ATOM 1553 C CA . ALA A 1 191 ? -20.521 1.099 8.444 1.00 90.06 191 ALA A CA 1
ATOM 1554 C C . ALA A 1 191 ? -19.150 0.874 7.777 1.00 90.06 191 ALA A C 1
ATOM 1556 O O . ALA A 1 191 ? -18.677 -0.256 7.667 1.00 90.06 191 ALA A O 1
ATOM 1557 N N . TYR A 1 192 ? -18.462 1.961 7.411 1.00 92.69 192 TYR A N 1
ATOM 1558 C CA . TYR A 1 192 ? -17.098 1.895 6.886 1.00 92.69 192 TYR A CA 1
ATOM 1559 C C . TYR A 1 192 ? -16.138 1.253 7.893 1.00 92.69 192 TYR A C 1
ATOM 1561 O O . TYR A 1 192 ? -15.345 0.392 7.522 1.00 92.69 192 TYR A O 1
ATOM 1569 N N . TRP A 1 193 ? -16.202 1.636 9.170 1.00 93.50 193 TRP A N 1
ATOM 1570 C CA . TRP A 1 193 ? -15.309 1.094 10.192 1.00 93.50 193 TRP A CA 1
ATOM 1571 C C . TRP A 1 193 ? -15.656 -0.330 10.617 1.00 93.50 193 TRP A C 1
ATOM 1573 O O . TRP A 1 193 ? -14.768 -1.072 11.038 1.00 93.50 193 TRP A O 1
ATOM 1583 N N . GLU A 1 194 ? -16.925 -0.723 10.547 1.00 92.56 194 GLU A N 1
ATOM 1584 C CA . GLU A 1 194 ? -17.375 -2.106 10.748 1.00 92.56 194 GLU A CA 1
ATOM 1585 C C . GLU A 1 194 ? -16.851 -3.030 9.656 1.00 92.56 194 GLU A C 1
ATOM 1587 O O . GLU A 1 194 ? -16.398 -4.128 9.973 1.00 92.56 194 GLU A O 1
ATOM 1592 N N . PHE A 1 195 ? -16.798 -2.549 8.415 1.00 93.25 195 PHE A N 1
ATOM 1593 C CA . PHE A 1 195 ? -16.141 -3.249 7.316 1.00 93.25 195 PHE A CA 1
ATOM 1594 C C . PHE A 1 195 ? -14.608 -3.247 7.453 1.00 93.25 195 PHE A C 1
ATOM 1596 O O . PHE A 1 195 ? -13.955 -4.286 7.394 1.00 93.25 195 PHE A O 1
ATOM 1603 N N . THR A 1 196 ? -14.020 -2.065 7.648 1.00 93.75 196 THR A N 1
ATOM 1604 C CA . THR A 1 196 ? -12.571 -1.842 7.538 1.00 93.75 196 THR A CA 1
ATOM 1605 C C . THR A 1 196 ? -11.800 -2.456 8.697 1.00 93.75 196 THR A C 1
ATOM 1607 O O . THR A 1 196 ? -10.748 -3.057 8.497 1.00 93.75 196 THR A O 1
ATOM 1610 N N . VAL A 1 197 ? -12.319 -2.326 9.918 1.00 94.12 197 VAL A N 1
ATOM 1611 C CA . VAL A 1 197 ? -11.725 -2.917 11.119 1.00 94.12 197 VAL A CA 1
ATOM 1612 C C . VAL A 1 197 ? -12.807 -3.733 11.823 1.00 94.12 197 VAL A C 1
ATOM 1614 O O . VAL A 1 197 ? -13.404 -3.252 12.789 1.00 94.12 197 VAL A O 1
ATOM 1617 N N . PRO A 1 198 ? -13.115 -4.948 11.345 1.00 90.69 198 PRO A N 1
ATOM 1618 C CA . PRO A 1 198 ? -14.214 -5.733 11.883 1.00 90.69 198 PRO A CA 1
ATOM 1619 C C . PRO A 1 198 ? -13.938 -6.157 13.328 1.00 90.69 198 PRO A C 1
ATOM 1621 O O . PRO A 1 198 ? -12.811 -6.493 13.707 1.00 90.69 198 PRO A O 1
ATOM 1624 N N . ASN A 1 199 ? -14.991 -6.194 14.145 1.00 83.75 199 ASN A N 1
ATOM 1625 C CA . ASN A 1 199 ? -14.927 -6.683 15.522 1.00 83.75 199 ASN A CA 1
ATOM 1626 C C . ASN A 1 199 ? -14.959 -8.224 15.567 1.00 83.75 199 ASN A C 1
ATOM 1628 O O . ASN A 1 199 ? -15.847 -8.822 16.167 1.00 83.75 199 ASN A O 1
ATOM 1632 N N . ASN A 1 200 ? -14.032 -8.873 14.857 1.00 75.38 200 ASN A N 1
ATOM 1633 C CA . ASN A 1 200 ? -13.963 -10.328 14.737 1.00 75.38 200 ASN A CA 1
ATOM 1634 C C . ASN A 1 200 ? -12.635 -10.852 15.310 1.00 75.38 200 ASN A C 1
ATOM 1636 O O . ASN A 1 200 ? -11.619 -10.744 14.621 1.00 75.38 200 ASN A O 1
ATOM 1640 N N . PRO A 1 201 ? -12.624 -11.483 16.501 1.00 65.19 201 PRO A N 1
ATOM 1641 C CA . PRO A 1 201 ? -11.418 -12.012 17.147 1.00 65.19 201 PRO A CA 1
ATOM 1642 C C . PRO A 1 201 ? -10.562 -12.932 16.266 1.00 65.19 201 PRO A C 1
ATOM 1644 O O . PRO A 1 201 ? -9.347 -12.997 16.439 1.00 65.19 201 PRO A O 1
ATOM 1647 N N . GLN A 1 202 ? -11.166 -13.631 15.302 1.00 67.38 202 GLN A N 1
ATOM 1648 C CA . GLN A 1 202 ? -10.436 -14.496 14.379 1.00 67.38 202 GLN A CA 1
ATOM 1649 C C . GLN A 1 202 ? -9.595 -13.693 13.380 1.00 67.38 202 GLN A C 1
ATOM 1651 O O . GLN A 1 202 ? -8.494 -14.124 13.052 1.00 67.38 202 GLN A O 1
ATOM 1656 N N . ALA A 1 203 ? -10.060 -12.512 12.958 1.00 67.62 203 ALA A N 1
ATOM 1657 C CA . ALA A 1 203 ? -9.325 -11.615 12.066 1.00 67.62 203 ALA A CA 1
ATOM 1658 C C . ALA A 1 203 ? -8.046 -11.060 12.726 1.00 67.62 203 ALA A C 1
ATOM 1660 O O . ALA A 1 203 ? -7.013 -10.938 12.071 1.00 67.62 203 ALA A O 1
ATOM 1661 N N . TRP A 1 204 ? -8.081 -10.833 14.043 1.00 67.50 204 TRP A N 1
ATOM 1662 C CA . TRP A 1 204 ? -6.943 -10.341 14.828 1.00 67.50 204 TRP A CA 1
ATOM 1663 C C . TRP A 1 204 ? -5.813 -11.365 14.993 1.00 67.50 204 TRP A C 1
ATOM 1665 O O . TRP A 1 204 ? -4.663 -10.980 15.182 1.00 67.50 204 TRP A O 1
ATOM 1675 N N . ARG A 1 205 ? -6.102 -12.669 14.867 1.00 65.00 205 ARG A N 1
ATOM 1676 C CA . ARG A 1 205 ? -5.081 -13.732 14.960 1.00 65.00 205 ARG A CA 1
ATOM 1677 C C . ARG A 1 205 ? -4.113 -13.748 13.778 1.00 65.00 205 ARG A C 1
ATOM 1679 O O . ARG A 1 205 ? -3.015 -14.259 13.916 1.00 65.00 205 ARG A O 1
ATOM 1686 N N . ILE A 1 206 ? -4.503 -13.186 12.633 1.00 59.06 206 ILE A N 1
ATOM 1687 C CA . ILE A 1 206 ? -3.659 -13.103 11.428 1.00 59.06 206 ILE A CA 1
ATOM 1688 C C . ILE A 1 206 ? -2.544 -12.056 11.572 1.00 59.06 206 ILE A C 1
ATOM 1690 O O . ILE A 1 206 ? -1.565 -12.103 10.834 1.00 59.06 206 ILE A O 1
ATOM 1694 N N . ALA A 1 207 ? -2.686 -11.111 12.506 1.00 53.25 207 ALA A N 1
ATOM 1695 C CA . ALA A 1 207 ? -1.655 -10.122 12.804 1.00 53.25 207 ALA A CA 1
ATOM 1696 C C . ALA A 1 207 ? -0.615 -10.608 13.835 1.00 53.25 207 ALA A C 1
ATOM 1698 O O . ALA A 1 207 ? 0.373 -9.906 14.062 1.00 53.25 207 ALA A O 1
ATOM 1699 N N . ALA A 1 208 ? -0.834 -11.762 14.482 1.00 45.34 208 ALA A N 1
ATOM 1700 C CA . ALA A 1 208 ? 0.099 -12.392 15.422 1.00 45.34 208 ALA A CA 1
ATOM 1701 C C . ALA A 1 208 ? 1.192 -13.157 14.667 1.00 45.34 208 ALA A C 1
ATOM 1703 O O . ALA A 1 208 ? 2.375 -12.919 14.998 1.00 45.34 208 ALA A O 1
#